Protein AF-A0A1I4VMW6-F1 (afdb_monomer_lite)

Radius of gyration: 23.46 Å; chains: 1; bounding box: 53×51×80 Å

Foldseek 3Di:
DDDDDDDPPPPDPPPDPPPPPCPPVNVCVVVVVVVVVVVPDDPDQAFDDDDDDDDSPDFFDDVVQLPDPVNVVVVVVVVVVVVVLVVVCPDPNVVVVVVVVCVVCVVVVVCVLVVLLVVLLVQLLVCLVVPQDQSDPRLGHPPRCRSVLSNVLSVLSVDLLSLLVVLVSLVVSLVVSCVVRNPNVSQLPLLSNLSSQLSNCRSVVPDPVPDHSVVSSVVSVVSNVVSVVVVCSRCVVSCVVVCVVPVVVCVPDDD

Sequence (255 aa):
MPATSFEVIMVRVSALRYTGRLGTRALARLAAAPLALLAATGTASAHVKWFCAYDVAGQPRGLEQVLCPDFEWVTALAIVCLMAGCLAEGTPLGGALMNALDRVTTRIRTDTELLVRCTLGFFLVSVWGLGGIILTPELKTDAAWIPWLQLAMAACLIWRRTMPLTGLGIVFLFSFATAQYGLFHLADYPVFLGVAVYLICQGINLKPSGLRPLDIVRWSAAITLMWASVEKWAYPQWTDPLLAAKPQMTMGAPP

Structure (mmCIF, N/CA/C/O backbone):
data_AF-A0A1I4VMW6-F1
#
_entry.id   AF-A0A1I4VMW6-F1
#
loop_
_atom_site.group_PDB
_atom_site.id
_atom_site.type_symbol
_atom_site.label_atom_id
_atom_site.label_alt_id
_atom_site.label_comp_id
_atom_site.label_asym_id
_atom_site.label_entity_id
_atom_site.label_seq_id
_atom_site.pdbx_PDB_ins_code
_atom_site.Cartn_x
_atom_site.Cartn_y
_atom_site.Cartn_z
_atom_site.occupancy
_atom_site.B_iso_or_equiv
_atom_site.auth_seq_id
_atom_site.auth_comp_id
_atom_site.auth_asym_id
_atom_site.auth_atom_id
_atom_site.pdbx_PDB_model_num
ATOM 1 N N . MET A 1 1 ? -19.012 -12.885 55.725 1.00 29.52 1 MET A N 1
ATOM 2 C CA . MET A 1 1 ? -18.073 -13.901 55.189 1.00 29.52 1 MET A CA 1
ATOM 3 C C . MET A 1 1 ? -18.883 -15.130 54.769 1.00 29.52 1 MET A C 1
ATOM 5 O O . MET A 1 1 ? -19.798 -15.446 55.515 1.00 29.52 1 MET A O 1
ATOM 9 N N . PRO A 1 2 ? -18.579 -15.827 53.656 1.00 41.59 2 PRO A N 1
ATOM 10 C CA . PRO A 1 2 ? -18.603 -15.314 52.279 1.00 41.59 2 PRO A CA 1
ATOM 11 C C . PRO A 1 2 ? -19.335 -16.235 51.254 1.00 41.59 2 PRO A C 1
ATOM 13 O O . PRO A 1 2 ? -19.542 -17.415 51.492 1.00 41.59 2 PRO A O 1
ATOM 16 N N . ALA A 1 3 ? -19.691 -15.620 50.116 1.00 35.78 3 ALA A N 1
ATOM 17 C CA . ALA A 1 3 ? -19.786 -16.085 48.718 1.00 35.78 3 ALA A CA 1
ATOM 18 C C . ALA A 1 3 ? -20.037 -17.565 48.334 1.00 35.78 3 ALA A C 1
ATOM 20 O O . ALA A 1 3 ? -19.213 -18.429 48.599 1.00 35.78 3 ALA A O 1
ATOM 21 N N . THR A 1 4 ? -21.033 -17.771 47.459 1.00 35.66 4 THR A N 1
ATOM 22 C CA . THR A 1 4 ? -20.936 -18.566 46.207 1.00 35.66 4 THR A CA 1
ATOM 23 C C . THR A 1 4 ? -21.881 -17.885 45.190 1.00 35.66 4 THR A C 1
ATOM 25 O O . THR A 1 4 ? -23.071 -17.785 45.442 1.00 35.66 4 THR A O 1
ATOM 28 N N . SER A 1 5 ? -21.475 -17.139 44.155 1.00 38.47 5 SER A N 1
ATOM 29 C CA . SER A 1 5 ? -20.533 -17.365 43.045 1.00 38.47 5 SER A CA 1
ATOM 30 C C . SER A 1 5 ? -20.919 -18.513 42.109 1.00 38.47 5 SER A C 1
ATOM 32 O O . SER A 1 5 ? -20.089 -19.375 41.867 1.00 38.47 5 SER A O 1
ATOM 34 N N . PHE A 1 6 ? -22.145 -18.523 41.563 1.00 33.12 6 PHE A N 1
ATOM 35 C CA . PHE A 1 6 ? -22.481 -19.381 40.407 1.00 33.12 6 PHE A CA 1
ATOM 36 C C . PHE A 1 6 ? -23.477 -18.798 39.379 1.00 33.12 6 PHE A C 1
ATOM 38 O O . PHE A 1 6 ? -23.807 -19.481 38.416 1.00 33.12 6 PHE A O 1
ATOM 45 N N . GLU A 1 7 ? -23.901 -17.532 39.491 1.00 31.55 7 GLU A N 1
ATOM 46 C CA . GLU A 1 7 ? -24.899 -16.941 38.567 1.00 31.55 7 GLU A CA 1
ATOM 47 C C . GLU A 1 7 ? -24.343 -16.004 37.475 1.00 31.55 7 GLU A C 1
ATOM 49 O O . GLU A 1 7 ? -25.101 -15.476 36.667 1.00 31.55 7 GLU A O 1
ATOM 54 N N . VAL A 1 8 ? -23.022 -15.814 37.373 1.00 35.75 8 VAL A N 1
ATOM 55 C CA . VAL A 1 8 ? -22.437 -14.837 36.420 1.00 35.75 8 VAL A CA 1
ATOM 56 C C . VAL A 1 8 ? -21.902 -15.481 35.125 1.00 35.75 8 VAL A C 1
ATOM 58 O O . VAL A 1 8 ? -21.471 -14.784 34.210 1.00 35.75 8 VAL A O 1
ATOM 61 N N . ILE A 1 9 ? -22.017 -16.803 34.953 1.00 34.06 9 ILE A N 1
ATOM 62 C CA . ILE A 1 9 ? -21.605 -17.507 33.720 1.00 34.06 9 ILE A CA 1
ATOM 63 C C . ILE A 1 9 ? -22.840 -17.914 32.903 1.00 34.06 9 ILE A C 1
ATOM 65 O O . ILE A 1 9 ? -23.056 -19.074 32.576 1.00 34.06 9 ILE A O 1
ATOM 69 N N . MET A 1 10 ? -23.703 -16.951 32.584 1.00 29.53 10 MET A N 1
ATOM 70 C CA . MET A 1 10 ? -24.709 -17.127 31.527 1.00 29.53 10 MET A CA 1
ATOM 71 C C . MET A 1 10 ? -25.008 -15.812 30.794 1.00 29.53 10 MET A C 1
ATOM 73 O O . MET A 1 10 ? -26.124 -15.543 30.351 1.00 29.53 10 MET A O 1
ATOM 77 N N . VAL A 1 11 ? -23.981 -14.976 30.608 1.00 35.88 11 VAL A N 1
ATOM 78 C CA . VAL A 1 11 ? -24.046 -13.859 29.658 1.00 35.88 11 VAL A CA 1
ATOM 79 C C . VAL A 1 11 ? -23.958 -14.434 28.243 1.00 35.88 11 VAL A C 1
ATOM 81 O O . VAL A 1 11 ? -22.883 -14.591 27.676 1.00 35.88 11 VAL A O 1
ATOM 84 N N . ARG A 1 12 ? -25.129 -14.797 27.710 1.00 35.56 12 ARG A N 1
ATOM 85 C CA . ARG A 1 12 ? -25.480 -14.864 26.283 1.00 35.56 12 ARG A CA 1
ATOM 86 C C . ARG A 1 12 ? -24.330 -15.225 25.331 1.00 35.56 12 ARG A C 1
ATOM 88 O O . ARG A 1 12 ? -23.819 -14.384 24.591 1.00 35.56 12 ARG A O 1
ATOM 95 N N . VAL A 1 13 ? -24.091 -16.526 25.186 1.00 36.00 13 VAL A N 1
ATOM 96 C CA . VAL A 1 13 ? -23.718 -17.102 23.885 1.00 36.00 13 VAL A CA 1
ATOM 97 C C . VAL A 1 13 ? -24.941 -16.962 22.967 1.00 36.00 13 VAL A C 1
ATOM 99 O O . VAL A 1 13 ? -25.753 -17.867 22.813 1.00 36.00 13 VAL A O 1
ATOM 102 N N . SER A 1 14 ? -25.159 -15.760 22.439 1.00 35.84 14 SER A N 1
ATOM 103 C CA . SER A 1 14 ? -26.186 -15.475 21.422 1.00 35.84 14 SER A CA 1
ATOM 104 C C . SER A 1 14 ? -25.592 -14.811 20.179 1.00 35.84 14 SER A C 1
ATOM 106 O O . SER A 1 14 ? -26.322 -14.446 19.262 1.00 35.84 14 SER A O 1
ATOM 108 N N . ALA A 1 15 ? -24.268 -14.682 20.115 1.00 37.34 15 ALA A N 1
ATOM 109 C CA . ALA A 1 15 ? -23.571 -14.286 18.906 1.00 37.34 15 ALA A CA 1
ATOM 110 C C . ALA A 1 15 ? -23.229 -15.542 18.092 1.00 37.34 15 ALA A C 1
ATOM 112 O O . ALA A 1 15 ? -22.610 -16.462 18.614 1.00 37.34 15 ALA A O 1
ATOM 113 N N . LEU A 1 16 ? -23.628 -15.535 16.816 1.00 37.56 16 LEU A N 1
ATOM 114 C CA . LEU A 1 16 ? -23.286 -16.505 15.763 1.00 37.56 16 LEU A CA 1
ATOM 115 C C . LEU A 1 16 ? -24.125 -17.795 15.694 1.00 37.56 16 LEU A C 1
ATOM 117 O O . LEU A 1 16 ? -23.615 -18.894 15.511 1.00 37.56 16 LEU A O 1
ATOM 121 N N . ARG A 1 17 ? -25.452 -17.644 15.630 1.00 36.19 17 ARG A N 1
ATOM 122 C CA . ARG A 1 17 ? -26.229 -18.399 14.629 1.00 36.19 17 ARG A CA 1
ATOM 123 C C . ARG A 1 17 ? -26.526 -17.483 13.446 1.00 36.19 17 ARG A C 1
ATOM 125 O O . ARG A 1 17 ? -27.625 -16.963 13.313 1.00 36.19 17 ARG A O 1
ATOM 132 N N . TYR A 1 18 ? -25.521 -17.271 12.601 1.00 40.69 18 TYR A N 1
ATOM 133 C CA . TYR A 1 18 ? -25.714 -16.748 11.247 1.00 40.69 18 TYR A CA 1
ATOM 134 C C . TYR A 1 18 ? -25.300 -17.824 10.239 1.00 40.69 18 TYR A C 1
ATOM 136 O O . TYR A 1 18 ? -24.483 -17.608 9.355 1.00 40.69 18 TYR A O 1
ATOM 144 N N . THR A 1 19 ? -25.872 -19.023 10.367 1.00 41.28 19 THR A N 1
ATOM 145 C CA . THR A 1 19 ? -25.936 -19.980 9.257 1.00 41.28 19 THR A CA 1
ATOM 146 C C . THR A 1 19 ? -27.064 -19.554 8.322 1.00 41.28 19 THR A C 1
ATOM 148 O O . THR A 1 19 ? -28.088 -20.218 8.173 1.00 41.28 19 THR A O 1
ATOM 151 N N . GLY A 1 20 ? -26.885 -18.398 7.682 1.00 42.78 20 GLY A N 1
ATOM 152 C CA . GLY A 1 20 ? -27.629 -18.096 6.472 1.00 42.78 20 GLY A CA 1
ATOM 153 C C . GLY A 1 20 ? -27.141 -19.063 5.403 1.00 42.78 20 GLY A C 1
ATOM 154 O O . GLY A 1 20 ? -25.997 -18.958 4.968 1.00 42.78 20 GLY A O 1
ATOM 155 N N . ARG A 1 21 ? -27.979 -20.023 4.993 1.00 48.00 21 ARG A N 1
ATOM 156 C CA . ARG A 1 21 ? -27.767 -20.759 3.740 1.00 48.00 21 ARG A CA 1
ATOM 157 C C . ARG A 1 21 ? -27.603 -19.705 2.646 1.00 48.00 21 ARG A C 1
ATOM 159 O O . ARG A 1 21 ? -28.596 -19.098 2.246 1.00 48.00 21 ARG A O 1
ATOM 166 N N . LEU A 1 22 ? -26.374 -19.449 2.190 1.00 48.62 22 LEU A N 1
ATOM 167 C CA . LEU A 1 22 ? -26.167 -18.667 0.977 1.00 48.62 22 LEU A CA 1
ATOM 168 C C . LEU A 1 22 ? -26.905 -19.416 -0.131 1.00 48.62 22 LEU A C 1
ATOM 170 O O . LEU A 1 22 ? -26.511 -20.511 -0.525 1.00 48.62 22 LEU A O 1
ATOM 174 N N . GLY A 1 23 ? -28.028 -18.860 -0.583 1.00 46.94 23 GLY A N 1
ATOM 175 C CA . GLY A 1 23 ? -28.775 -19.442 -1.686 1.00 46.94 23 GLY A CA 1
ATOM 176 C C . GLY A 1 23 ? -27.870 -19.537 -2.912 1.00 46.94 23 GLY A C 1
ATOM 177 O O . GLY A 1 23 ? -27.040 -18.658 -3.145 1.00 46.94 23 GLY A O 1
ATOM 178 N N . THR A 1 24 ? -28.061 -20.562 -3.735 1.00 55.03 24 THR A N 1
ATOM 179 C CA . THR A 1 24 ? -27.357 -20.749 -5.017 1.00 55.03 24 THR A CA 1
ATOM 180 C C . THR A 1 24 ? -27.357 -19.488 -5.890 1.00 55.03 24 THR A C 1
ATOM 182 O O . THR A 1 24 ? -26.389 -19.221 -6.590 1.00 55.03 24 THR A O 1
ATOM 185 N N . ARG A 1 25 ? -28.389 -18.640 -5.780 1.00 48.09 25 ARG A N 1
ATOM 186 C CA . ARG A 1 25 ? -28.473 -17.325 -6.442 1.00 48.09 25 ARG A CA 1
ATOM 187 C C . ARG A 1 25 ? -27.508 -16.268 -5.881 1.00 48.09 25 ARG A C 1
ATOM 189 O O . ARG A 1 25 ? -27.053 -15.419 -6.637 1.00 48.09 25 ARG A O 1
ATOM 196 N N . ALA A 1 26 ? -27.204 -16.293 -4.583 1.00 53.41 26 ALA A N 1
ATOM 197 C CA . ALA A 1 26 ? -26.230 -15.396 -3.954 1.00 53.41 26 ALA A CA 1
ATOM 198 C C . ALA A 1 26 ? -24.792 -15.810 -4.301 1.00 53.41 26 ALA A C 1
ATOM 200 O O . ALA A 1 26 ? -23.986 -14.956 -4.655 1.00 53.41 26 ALA A O 1
ATOM 201 N N . LEU A 1 27 ? -24.514 -17.118 -4.301 1.00 52.19 27 LEU A N 1
ATOM 202 C CA . LEU A 1 27 ? -23.258 -17.686 -4.806 1.00 52.19 27 LEU A CA 1
ATOM 203 C C . LEU A 1 27 ? -23.056 -17.378 -6.296 1.00 52.19 27 LEU A C 1
ATOM 205 O O . LEU A 1 27 ? -21.990 -16.910 -6.676 1.00 52.19 27 LEU A O 1
ATOM 209 N N . ALA A 1 28 ? -24.093 -17.535 -7.124 1.00 53.59 28 ALA A N 1
ATOM 210 C CA . ALA A 1 28 ? -24.029 -17.191 -8.544 1.00 53.59 28 ALA A CA 1
ATOM 211 C C . ALA A 1 28 ? -23.780 -15.691 -8.780 1.00 53.59 28 ALA A C 1
ATOM 213 O O . ALA A 1 28 ? -23.016 -15.336 -9.668 1.00 53.59 28 ALA A O 1
ATOM 214 N N . ARG A 1 29 ? -24.368 -14.798 -7.969 1.00 55.69 29 ARG A N 1
ATOM 215 C CA . ARG A 1 29 ? -24.119 -13.346 -8.053 1.00 55.69 29 ARG A CA 1
ATOM 216 C C . ARG A 1 29 ? -22.716 -12.953 -7.585 1.00 55.69 29 ARG A C 1
ATOM 218 O O . ARG A 1 29 ? -22.110 -12.083 -8.199 1.00 55.69 29 ARG A O 1
ATOM 225 N N . LEU A 1 30 ? -22.197 -13.602 -6.541 1.00 57.41 30 LEU A N 1
ATOM 226 C CA . LEU A 1 30 ? -20.821 -13.408 -6.066 1.00 57.41 30 LEU A CA 1
ATOM 227 C C . LEU A 1 30 ? -19.786 -13.946 -7.061 1.00 57.41 30 LEU A C 1
ATOM 229 O O . LEU A 1 30 ? -18.724 -13.352 -7.192 1.00 57.41 30 LEU A O 1
ATOM 233 N N . ALA A 1 31 ? -20.104 -15.025 -7.780 1.00 56.81 31 ALA A N 1
ATOM 234 C CA . ALA A 1 31 ? -19.246 -15.605 -8.812 1.00 56.81 31 ALA A CA 1
ATOM 235 C C . ALA A 1 31 ? -19.344 -14.878 -10.167 1.00 56.81 31 ALA A C 1
ATOM 237 O O . ALA A 1 31 ? -18.388 -14.893 -10.936 1.00 56.81 31 ALA A O 1
ATOM 238 N N . ALA A 1 32 ? -20.466 -14.216 -10.463 1.00 61.31 32 ALA A N 1
ATOM 239 C CA . ALA A 1 32 ? -20.688 -13.550 -11.748 1.00 61.31 32 ALA A CA 1
ATOM 240 C C . ALA A 1 32 ? -19.734 -12.374 -11.992 1.00 61.31 32 ALA A C 1
ATOM 242 O O . ALA A 1 32 ? -19.254 -12.212 -13.108 1.00 61.31 32 ALA A O 1
ATOM 243 N N . ALA A 1 33 ? -19.434 -11.571 -10.967 1.00 62.38 33 ALA A N 1
ATOM 244 C CA . ALA A 1 33 ? -18.492 -10.458 -11.088 1.00 62.38 33 ALA A CA 1
ATOM 245 C C . ALA A 1 33 ? -17.057 -10.925 -11.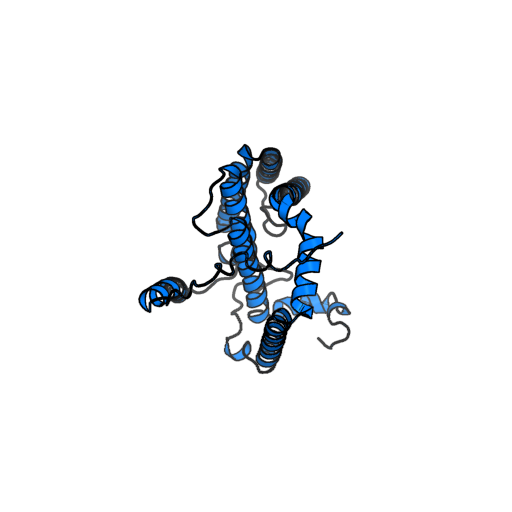420 1.00 62.38 33 ALA A C 1
ATOM 247 O O . ALA A 1 33 ? -16.514 -10.443 -12.414 1.00 62.38 33 ALA A O 1
ATOM 248 N N . PRO A 1 34 ? -16.447 -11.881 -10.686 1.00 57.28 34 PRO A N 1
ATOM 249 C CA . PRO A 1 34 ? -15.143 -12.417 -11.057 1.00 57.28 34 PRO A CA 1
ATOM 250 C C . PRO A 1 34 ? -15.169 -13.165 -12.397 1.00 57.28 34 PRO A C 1
ATOM 252 O O . PRO A 1 34 ? -14.228 -13.007 -13.162 1.00 57.28 34 PRO A O 1
ATOM 255 N N . LEU A 1 35 ? -16.240 -13.895 -12.752 1.00 65.50 35 LEU A N 1
ATOM 256 C CA . LEU A 1 35 ? -16.347 -14.513 -14.086 1.00 65.50 35 LEU A CA 1
ATOM 257 C C . LEU A 1 35 ? -16.403 -13.480 -15.218 1.00 65.50 35 LEU A C 1
ATOM 259 O O . LEU A 1 35 ? -15.780 -13.679 -16.256 1.00 65.50 35 LEU A O 1
ATOM 263 N N . ALA A 1 36 ? -17.140 -12.385 -15.033 1.00 65.94 36 ALA A N 1
ATOM 264 C CA . ALA A 1 36 ? -17.216 -11.306 -16.013 1.00 65.94 36 ALA A CA 1
ATOM 265 C C . ALA A 1 36 ? -15.877 -10.561 -16.137 1.00 65.94 36 ALA A C 1
ATOM 267 O O . ALA A 1 36 ? -15.479 -10.206 -17.242 1.00 65.94 36 ALA A O 1
ATOM 268 N N . LEU A 1 37 ? -15.160 -10.377 -15.023 1.00 60.59 37 LEU A N 1
ATOM 269 C CA . LEU A 1 37 ? -13.800 -9.832 -15.005 1.00 60.59 37 LEU A CA 1
ATOM 270 C C . LEU A 1 37 ? -12.809 -10.755 -15.726 1.00 60.59 37 LEU A C 1
ATOM 272 O O . LEU A 1 37 ? -12.003 -10.267 -16.507 1.00 60.59 37 LEU A O 1
ATOM 276 N N . LEU A 1 38 ? -12.910 -12.074 -15.525 1.00 64.12 38 LEU A N 1
ATOM 277 C CA . LEU A 1 38 ? -12.104 -13.076 -16.231 1.00 64.12 38 LEU A CA 1
ATOM 278 C C . LEU A 1 38 ? -12.398 -13.079 -17.737 1.00 64.12 38 LEU A C 1
ATOM 280 O O . LEU A 1 38 ? -11.470 -13.101 -18.540 1.00 64.12 38 LEU A O 1
ATOM 284 N N . ALA A 1 39 ? -13.670 -12.992 -18.130 1.00 65.19 39 ALA A N 1
ATOM 285 C CA . ALA A 1 39 ? -14.074 -12.919 -19.535 1.00 65.19 39 ALA A CA 1
ATOM 286 C C . ALA A 1 39 ? -13.666 -11.603 -20.226 1.00 65.19 39 ALA A C 1
ATOM 288 O O . ALA A 1 39 ? -13.609 -11.552 -21.451 1.00 65.19 39 ALA A O 1
ATOM 289 N N . ALA A 1 40 ? -13.381 -10.551 -19.453 1.00 59.53 40 ALA A N 1
ATOM 290 C CA . ALA A 1 40 ? -12.902 -9.261 -19.944 1.00 59.53 40 ALA A CA 1
ATOM 291 C C . ALA A 1 40 ? -11.367 -9.132 -19.938 1.00 59.53 40 ALA A C 1
ATOM 293 O O . ALA A 1 40 ? -10.843 -8.045 -20.193 1.00 59.53 40 ALA A O 1
ATOM 294 N N . THR A 1 41 ? -10.631 -10.208 -19.639 1.00 53.94 41 THR A N 1
ATOM 295 C CA . THR A 1 41 ? -9.165 -10.176 -19.682 1.00 53.94 41 THR A CA 1
ATOM 296 C C . THR A 1 41 ? -8.672 -10.096 -21.130 1.00 53.94 41 THR A C 1
ATOM 298 O O . THR A 1 41 ? -9.014 -10.918 -21.975 1.00 53.94 41 THR A O 1
ATOM 301 N N . GLY A 1 42 ? -7.891 -9.059 -21.431 1.00 62.53 42 GLY A N 1
ATOM 302 C CA . GLY A 1 42 ? -7.160 -8.907 -22.690 1.00 62.53 42 GLY A CA 1
ATOM 303 C C . GLY A 1 42 ? -5.663 -9.138 -22.490 1.00 62.53 42 GLY A C 1
ATOM 304 O O . GLY A 1 42 ? -5.210 -9.418 -21.380 1.00 62.53 42 GLY A O 1
ATOM 305 N N . THR A 1 43 ? -4.874 -8.971 -23.552 1.00 50.41 43 THR A N 1
ATOM 306 C CA . THR A 1 43 ? -3.409 -8.970 -23.453 1.00 50.41 43 THR A CA 1
ATOM 307 C C . THR A 1 43 ? -2.960 -7.826 -22.544 1.00 50.41 43 THR A C 1
ATOM 309 O O . THR A 1 43 ? -3.060 -6.654 -22.915 1.00 50.41 43 THR A O 1
ATOM 312 N N . ALA A 1 44 ? -2.482 -8.154 -21.345 1.00 45.09 44 ALA A N 1
ATOM 313 C CA . ALA A 1 44 ? -1.878 -7.182 -20.449 1.00 45.09 44 ALA A CA 1
ATOM 314 C C . ALA A 1 44 ? -0.475 -6.838 -20.971 1.00 45.09 44 ALA A C 1
ATOM 316 O O . ALA A 1 44 ? 0.457 -7.624 -20.833 1.00 45.09 44 ALA A O 1
ATOM 317 N N . SER A 1 45 ? -0.332 -5.672 -21.603 1.00 46.16 45 SER A N 1
ATOM 318 C CA . SER A 1 45 ? 0.984 -5.098 -21.889 1.00 46.16 45 SER A CA 1
ATOM 319 C C . SER A 1 45 ? 1.496 -4.459 -20.602 1.00 46.16 45 SER A C 1
ATOM 321 O O . SER A 1 45 ? 0.983 -3.425 -20.170 1.00 46.16 45 SER A O 1
ATOM 323 N N . ALA A 1 46 ? 2.460 -5.101 -19.951 1.00 45.69 46 ALA A N 1
ATOM 324 C CA . ALA A 1 46 ? 3.012 -4.628 -18.690 1.00 45.69 46 ALA A CA 1
ATOM 325 C C . ALA A 1 46 ? 3.844 -3.352 -18.909 1.00 45.69 46 ALA A C 1
ATOM 327 O O . ALA A 1 46 ? 4.844 -3.369 -19.621 1.00 45.69 46 ALA A O 1
ATOM 328 N N . HIS A 1 47 ? 3.445 -2.243 -18.284 1.00 41.09 47 HIS A N 1
ATOM 329 C CA . HIS A 1 47 ? 4.175 -0.972 -18.307 1.00 41.09 47 HIS A CA 1
ATOM 330 C C . HIS A 1 47 ? 4.788 -0.684 -16.914 1.00 41.09 47 HIS A C 1
ATOM 332 O O . HIS A 1 47 ? 4.182 0.007 -16.107 1.00 41.09 47 HIS A O 1
ATOM 338 N N . VAL A 1 48 ? 6.031 -1.151 -16.692 1.00 44.47 48 VAL A N 1
ATOM 339 C CA . VAL A 1 48 ? 6.993 -0.831 -15.593 1.00 44.47 48 VAL A CA 1
ATOM 340 C C . VAL A 1 48 ? 6.710 -1.488 -14.220 1.00 44.47 48 VAL A C 1
ATOM 342 O O . VAL A 1 48 ? 5.562 -1.500 -13.816 1.00 44.47 48 VAL A O 1
ATOM 345 N N . LYS A 1 49 ? 7.661 -1.933 -13.361 1.00 54.25 49 LYS A N 1
ATOM 346 C CA . LYS A 1 49 ? 9.067 -2.466 -13.380 1.00 54.25 49 LYS A CA 1
ATOM 347 C C . LYS A 1 49 ? 9.595 -2.334 -11.950 1.00 54.25 49 LYS A C 1
ATOM 349 O O . LYS A 1 49 ? 9.687 -1.207 -11.470 1.00 54.25 49 LYS A O 1
ATOM 354 N N . TRP A 1 50 ? 10.063 -3.412 -11.323 1.00 47.62 50 TRP A N 1
ATOM 355 C CA . TRP A 1 50 ? 10.602 -3.280 -9.965 1.00 47.62 50 TRP A CA 1
ATOM 356 C C . TRP A 1 50 ? 12.119 -3.040 -9.878 1.00 47.62 50 TRP A C 1
ATOM 358 O O . TRP A 1 50 ? 12.492 -2.133 -9.150 1.00 47.62 50 TRP A O 1
ATOM 368 N N . PHE A 1 51 ? 13.019 -3.692 -10.639 1.00 50.38 51 PHE A N 1
ATOM 369 C CA . PHE A 1 51 ? 14.472 -3.487 -10.387 1.00 50.38 51 PHE A CA 1
ATOM 370 C C . PHE A 1 51 ? 15.455 -3.606 -11.565 1.00 50.38 51 PHE A C 1
ATOM 372 O O . PHE A 1 51 ? 16.640 -3.341 -11.373 1.00 50.38 51 PHE A O 1
ATOM 379 N N . CYS A 1 52 ? 15.030 -3.965 -12.780 1.00 49.09 52 CYS A N 1
ATOM 380 C CA . CYS A 1 52 ? 15.942 -4.151 -13.922 1.00 49.09 52 CYS A CA 1
ATOM 381 C C . CYS A 1 52 ? 15.253 -3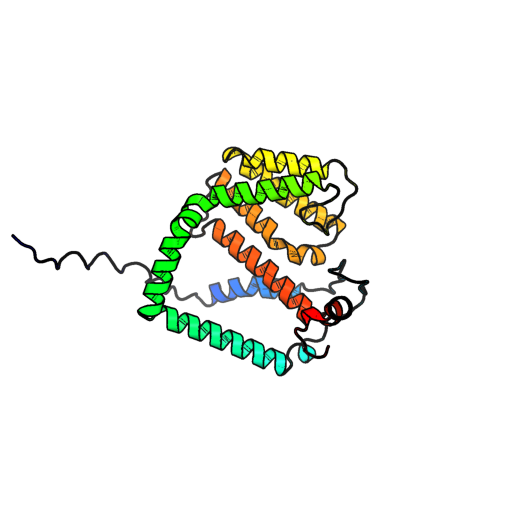.939 -15.256 1.00 49.09 52 CYS A C 1
ATOM 383 O O . CYS A 1 52 ? 14.043 -4.119 -15.304 1.00 49.09 52 CYS A O 1
ATOM 385 N N . ALA A 1 53 ? 16.007 -3.565 -16.307 1.00 50.75 53 ALA A N 1
ATOM 386 C CA . ALA A 1 53 ? 15.545 -3.449 -17.698 1.00 50.75 53 ALA A CA 1
ATOM 387 C C . ALA A 1 53 ? 14.603 -4.615 -18.063 1.00 50.75 53 ALA A C 1
ATOM 389 O O . ALA A 1 53 ? 15.065 -5.733 -18.234 1.00 50.75 53 ALA A O 1
ATOM 390 N N . TYR A 1 54 ? 13.289 -4.368 -18.093 1.00 53.97 54 TYR A N 1
ATOM 391 C CA . TYR A 1 54 ? 12.274 -5.383 -18.375 1.00 53.97 54 TYR A CA 1
ATOM 392 C C . TYR A 1 54 ? 11.876 -5.284 -19.839 1.00 53.97 54 TYR A C 1
ATOM 394 O O . TYR A 1 54 ? 11.881 -4.193 -20.418 1.00 53.97 54 TYR A O 1
ATOM 402 N N . ASP A 1 55 ? 11.527 -6.433 -20.399 1.00 56.16 55 ASP A N 1
ATOM 403 C CA . ASP A 1 55 ? 10.935 -6.547 -21.717 1.00 56.16 55 ASP A CA 1
ATOM 404 C C . ASP A 1 55 ? 9.417 -6.355 -21.609 1.00 56.16 55 ASP A C 1
ATOM 406 O O . ASP A 1 55 ? 8.724 -7.139 -20.959 1.00 56.16 55 ASP A O 1
ATOM 410 N N . VAL A 1 56 ? 8.913 -5.298 -22.245 1.00 53.47 56 VAL A N 1
ATOM 411 C CA . VAL A 1 56 ? 7.484 -4.944 -22.318 1.00 53.47 56 VAL A CA 1
ATOM 412 C C . VAL A 1 56 ? 6.684 -6.025 -23.065 1.00 53.47 56 VAL A C 1
ATOM 414 O O . VAL A 1 56 ? 5.482 -6.165 -22.850 1.00 53.47 56 VAL A O 1
ATOM 417 N N . ALA A 1 57 ? 7.348 -6.813 -23.919 1.00 56.47 57 ALA A N 1
ATOM 418 C CA . ALA A 1 57 ? 6.759 -7.915 -24.675 1.00 56.47 57 ALA A CA 1
ATOM 419 C C . ALA A 1 57 ? 6.895 -9.281 -23.977 1.00 56.47 57 ALA A C 1
ATOM 421 O O . ALA A 1 57 ? 6.388 -10.282 -24.495 1.00 56.47 57 ALA A O 1
ATOM 422 N N . GLY A 1 58 ? 7.557 -9.334 -22.814 1.00 63.47 58 GLY A N 1
ATOM 423 C CA . GLY A 1 58 ? 7.761 -10.561 -22.055 1.00 63.47 58 GLY A CA 1
ATOM 424 C C . GLY A 1 58 ? 6.427 -11.181 -21.649 1.00 63.47 58 GLY A C 1
ATOM 425 O O . GLY A 1 58 ? 5.697 -10.633 -20.821 1.00 63.47 58 GLY A O 1
ATOM 426 N N . GLN A 1 59 ? 6.103 -12.333 -22.230 1.00 71.19 59 GLN A N 1
ATOM 427 C CA . GLN A 1 59 ? 4.908 -13.076 -21.850 1.00 71.19 59 GLN A CA 1
ATOM 428 C C . GLN A 1 59 ? 5.096 -13.664 -20.444 1.00 71.19 59 GLN A C 1
ATOM 430 O O . GLN A 1 59 ? 6.196 -14.136 -20.130 1.00 71.19 59 GLN A O 1
ATOM 435 N N . PRO A 1 60 ? 4.058 -13.635 -19.589 1.00 76.62 60 PRO A N 1
ATOM 436 C CA . PRO A 1 60 ? 4.111 -14.349 -18.323 1.00 76.62 60 PRO A CA 1
ATOM 437 C C . PRO A 1 60 ? 4.328 -15.839 -18.597 1.00 76.62 60 PRO A C 1
ATOM 439 O O . PRO A 1 60 ? 3.897 -16.361 -19.631 1.00 76.62 60 PRO A O 1
ATOM 442 N N . ARG A 1 61 ? 4.985 -16.538 -17.668 1.00 81.50 61 ARG A N 1
ATOM 443 C CA . ARG A 1 61 ? 5.060 -18.001 -17.746 1.00 81.50 61 ARG A CA 1
ATOM 444 C C . ARG A 1 61 ? 3.653 -18.595 -17.809 1.00 81.50 61 ARG A C 1
ATOM 446 O O . ARG A 1 61 ? 2.735 -18.114 -17.142 1.00 81.50 61 ARG A O 1
ATOM 453 N N . GLY A 1 62 ? 3.506 -19.652 -18.605 1.00 83.81 62 GLY A N 1
ATOM 454 C CA . GLY A 1 62 ? 2.269 -20.423 -18.653 1.00 83.81 62 GLY A CA 1
ATOM 455 C C . GLY A 1 62 ? 1.943 -21.013 -17.281 1.00 83.81 62 GLY A C 1
ATOM 456 O O . GLY A 1 62 ? 2.839 -21.300 -16.480 1.00 83.81 62 GLY A O 1
ATOM 457 N N . LEU A 1 63 ? 0.653 -21.182 -16.991 1.00 82.88 63 LEU A N 1
ATOM 458 C CA . LEU A 1 63 ? 0.195 -21.670 -15.689 1.00 82.88 63 LEU A CA 1
ATOM 459 C C . LEU A 1 63 ? 0.757 -23.067 -15.382 1.00 82.88 63 LEU A C 1
ATOM 461 O O . LEU A 1 63 ? 1.056 -23.368 -14.235 1.00 82.88 63 LEU A O 1
ATOM 465 N N . GLU A 1 64 ? 0.975 -23.888 -16.407 1.00 83.94 64 GLU A N 1
ATOM 466 C CA . GLU A 1 64 ? 1.599 -25.209 -16.322 1.00 83.94 64 GLU A CA 1
ATOM 467 C C . GLU A 1 64 ? 3.059 -25.175 -15.852 1.00 83.94 64 GLU A C 1
ATOM 469 O O . GLU A 1 64 ? 3.539 -26.140 -15.267 1.00 83.94 64 GLU A O 1
ATOM 474 N N . GLN A 1 65 ? 3.766 -24.067 -16.085 1.00 84.12 65 GLN A N 1
ATOM 475 C CA . GLN A 1 65 ? 5.139 -23.878 -15.611 1.00 84.12 65 GLN A CA 1
ATOM 476 C C . GLN A 1 65 ? 5.177 -23.307 -14.192 1.00 84.12 65 GLN A C 1
ATOM 478 O O . GLN A 1 65 ? 6.151 -23.517 -13.471 1.00 84.12 65 GLN A O 1
ATOM 483 N N . VAL A 1 66 ? 4.134 -22.567 -13.804 1.00 84.50 66 VAL A N 1
ATOM 484 C CA . VAL A 1 66 ? 3.981 -22.002 -12.458 1.00 84.50 66 VAL A CA 1
ATOM 485 C C . VAL A 1 66 ? 3.489 -23.059 -11.469 1.00 84.50 66 VAL A C 1
ATOM 487 O O . VAL A 1 66 ? 4.020 -23.156 -10.366 1.00 84.50 66 VAL A O 1
ATOM 490 N N . LEU A 1 67 ? 2.507 -23.874 -11.862 1.00 85.62 67 LEU A N 1
ATOM 491 C CA . LEU A 1 67 ? 1.967 -24.992 -11.082 1.00 85.62 67 LEU A CA 1
ATOM 492 C C . LEU A 1 67 ? 2.882 -26.220 -11.188 1.00 85.62 67 LEU A C 1
ATOM 494 O O . LEU A 1 67 ? 2.485 -27.285 -11.652 1.00 85.62 67 LEU A O 1
ATOM 498 N N . CYS A 1 68 ? 4.143 -26.044 -10.804 1.00 86.94 68 CYS A N 1
ATOM 499 C CA . CYS A 1 68 ? 5.117 -27.122 -10.731 1.00 86.94 68 CYS A CA 1
ATOM 500 C C . CYS A 1 68 ? 5.055 -27.833 -9.363 1.00 86.94 68 CYS A C 1
ATOM 502 O O . CYS A 1 68 ? 4.512 -27.278 -8.401 1.00 86.94 68 CYS A O 1
ATOM 504 N N . PRO A 1 69 ? 5.660 -29.030 -9.228 1.00 90.06 69 PRO A N 1
ATOM 505 C CA . PRO A 1 69 ? 5.651 -29.776 -7.968 1.00 90.06 69 PRO A CA 1
ATOM 506 C C . PRO A 1 69 ? 6.166 -28.974 -6.764 1.00 90.06 69 PRO A C 1
ATOM 508 O O . PRO A 1 69 ? 5.620 -29.090 -5.671 1.00 90.06 69 PRO A O 1
ATOM 511 N N . ASP A 1 70 ? 7.179 -28.123 -6.954 1.00 86.38 70 ASP A N 1
ATOM 512 C CA . ASP A 1 70 ? 7.729 -27.296 -5.873 1.00 86.38 70 ASP A CA 1
ATOM 513 C C . ASP A 1 70 ? 6.708 -26.266 -5.371 1.00 86.38 70 ASP A C 1
ATOM 515 O O . ASP A 1 70 ? 6.522 -26.100 -4.162 1.00 86.38 70 ASP A O 1
ATOM 519 N N . PHE A 1 71 ? 5.995 -25.610 -6.294 1.00 85.25 71 PHE A N 1
ATOM 520 C CA . PHE A 1 71 ? 4.920 -24.680 -5.956 1.00 85.25 71 PHE A CA 1
ATOM 521 C C . PHE A 1 71 ? 3.790 -25.390 -5.205 1.00 85.25 71 PHE A C 1
ATOM 523 O O . PHE A 1 71 ? 3.302 -24.884 -4.189 1.00 85.25 71 PHE A O 1
ATOM 530 N N . GLU A 1 72 ? 3.388 -26.572 -5.675 1.00 89.44 72 GLU A N 1
ATOM 531 C CA . GLU A 1 72 ? 2.348 -27.379 -5.037 1.00 89.44 72 GLU A CA 1
ATOM 532 C C . GLU A 1 72 ? 2.745 -27.784 -3.615 1.00 89.44 72 GLU A C 1
ATOM 534 O O . GLU A 1 72 ? 1.938 -27.638 -2.696 1.00 89.44 72 GLU A O 1
ATOM 539 N N . TRP A 1 73 ? 3.995 -28.207 -3.398 1.00 92.25 73 TRP A N 1
ATOM 540 C CA . TRP A 1 73 ? 4.506 -28.563 -2.072 1.00 92.25 73 TRP A CA 1
ATOM 541 C C . TRP A 1 73 ? 4.534 -27.381 -1.108 1.00 92.25 73 TRP A C 1
ATOM 543 O O . TRP A 1 73 ? 4.064 -27.509 0.025 1.00 92.25 73 TRP A O 1
ATOM 553 N N . VAL A 1 74 ? 5.046 -26.224 -1.537 1.00 89.00 74 VAL A N 1
ATOM 554 C CA . VAL A 1 74 ? 5.086 -25.017 -0.694 1.00 89.00 74 VAL A CA 1
ATOM 555 C C . VAL A 1 74 ? 3.672 -24.529 -0.386 1.00 89.00 74 VAL A C 1
ATOM 557 O O . VAL A 1 74 ? 3.379 -24.162 0.753 1.00 89.00 74 VAL A O 1
ATOM 560 N N . THR A 1 75 ? 2.767 -24.584 -1.364 1.00 89.50 75 THR A N 1
ATOM 561 C CA . THR A 1 75 ? 1.356 -24.224 -1.174 1.00 89.50 75 THR A CA 1
ATOM 562 C C . THR A 1 75 ? 0.660 -25.187 -0.214 1.00 89.50 75 THR A C 1
ATOM 564 O O . THR A 1 75 ? -0.024 -24.745 0.710 1.00 89.50 75 THR A O 1
ATOM 567 N N . ALA A 1 76 ? 0.863 -26.497 -0.372 1.00 93.44 76 ALA A N 1
ATOM 568 C CA . ALA A 1 76 ? 0.322 -27.510 0.528 1.00 93.44 76 ALA A CA 1
ATOM 569 C C . ALA A 1 76 ? 0.848 -27.322 1.956 1.00 93.44 76 ALA A C 1
ATOM 571 O O . ALA A 1 76 ? 0.062 -27.326 2.903 1.00 93.44 76 ALA A O 1
ATOM 572 N N . LEU A 1 77 ? 2.152 -27.077 2.117 1.00 95.00 77 LEU A N 1
ATOM 573 C CA . LEU A 1 77 ? 2.757 -26.770 3.410 1.00 95.00 77 LEU A CA 1
ATOM 574 C C . LEU A 1 77 ? 2.145 -25.506 4.026 1.00 95.00 77 LEU A C 1
ATOM 576 O O . LEU A 1 77 ? 1.779 -25.521 5.199 1.00 95.00 77 LEU A O 1
ATOM 580 N N . ALA A 1 78 ? 1.976 -24.435 3.248 1.00 92.62 78 ALA A N 1
ATOM 581 C CA . ALA A 1 78 ? 1.345 -23.205 3.717 1.00 92.62 78 ALA A CA 1
ATOM 582 C C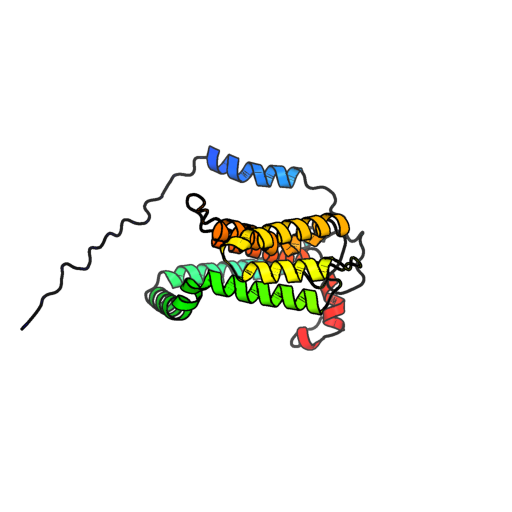 . ALA A 1 78 ? -0.099 -23.449 4.186 1.00 92.62 78 ALA A C 1
ATOM 584 O O . ALA A 1 78 ? -0.469 -23.006 5.273 1.00 92.62 78 ALA A O 1
ATOM 585 N N . ILE A 1 79 ? -0.896 -24.205 3.423 1.00 94.69 79 ILE A N 1
ATOM 586 C CA . ILE A 1 79 ? -2.268 -24.582 3.800 1.00 94.69 79 ILE A CA 1
ATOM 587 C C . ILE A 1 79 ? -2.272 -25.410 5.086 1.00 94.69 79 ILE A C 1
ATOM 589 O O . ILE A 1 79 ? -3.065 -25.130 5.984 1.00 94.69 79 ILE A O 1
ATOM 593 N N . VAL A 1 80 ? -1.384 -26.401 5.210 1.00 96.31 80 VAL A N 1
ATOM 594 C CA . VAL A 1 80 ? -1.260 -27.227 6.420 1.00 96.31 80 VAL A CA 1
ATOM 595 C C . VAL A 1 80 ? -0.891 -26.368 7.626 1.00 96.31 80 VAL A C 1
ATOM 597 O O . VAL A 1 80 ? -1.534 -26.491 8.666 1.00 96.31 80 VAL A O 1
ATOM 600 N N . CYS A 1 81 ? 0.077 -25.461 7.494 1.00 94.44 81 CYS A N 1
ATOM 601 C CA . CYS A 1 81 ? 0.466 -24.531 8.555 1.00 94.44 81 CYS A CA 1
ATOM 602 C C . CYS A 1 81 ? -0.691 -23.609 8.966 1.00 94.44 81 CYS A C 1
ATOM 604 O O . CYS A 1 81 ? -0.945 -23.441 10.160 1.00 94.44 81 CYS A O 1
ATOM 606 N N . LEU A 1 82 ? -1.425 -23.045 8.001 1.00 92.19 82 LEU A N 1
ATOM 607 C CA . LEU A 1 82 ? -2.597 -22.206 8.271 1.00 92.19 82 LEU A CA 1
ATOM 608 C C . LEU A 1 82 ? -3.703 -23.001 8.973 1.00 92.19 82 LEU A C 1
ATOM 610 O O . LEU A 1 82 ? -4.246 -22.546 9.977 1.00 92.19 82 LEU A O 1
ATOM 614 N N . MET A 1 83 ? -3.997 -24.211 8.496 1.00 92.88 83 MET A N 1
ATOM 615 C CA . MET A 1 83 ? -5.010 -25.084 9.086 1.00 92.88 83 MET A CA 1
ATOM 616 C C . MET A 1 83 ? -4.617 -25.534 10.496 1.00 92.88 83 MET A C 1
ATOM 618 O O . MET A 1 83 ? -5.454 -25.514 11.396 1.00 92.88 83 MET A O 1
ATOM 622 N N . ALA A 1 84 ? -3.345 -25.869 10.720 1.00 92.06 84 ALA A N 1
ATOM 623 C CA . ALA A 1 84 ? -2.812 -26.162 12.046 1.00 92.06 84 ALA A CA 1
ATOM 624 C C . ALA A 1 84 ? -2.960 -24.958 12.988 1.00 92.06 84 ALA A C 1
ATOM 626 O O . ALA A 1 84 ? -3.375 -25.132 14.132 1.00 92.06 84 ALA A O 1
ATOM 627 N N . GLY A 1 85 ? -2.705 -23.740 12.499 1.00 88.56 85 GLY A N 1
ATOM 628 C CA . GLY A 1 85 ? -2.960 -22.499 13.233 1.00 88.56 85 GLY A CA 1
ATOM 629 C C . GLY A 1 85 ? -4.431 -22.335 13.628 1.00 88.56 85 GLY A C 1
ATOM 630 O O . GLY A 1 85 ? -4.723 -22.089 14.796 1.00 88.56 85 GLY A O 1
ATOM 631 N N . CYS A 1 86 ? -5.364 -22.554 12.696 1.00 89.31 86 CYS A N 1
ATOM 632 C CA . CYS A 1 86 ? -6.804 -22.499 12.977 1.00 89.31 86 CYS A CA 1
ATOM 633 C C . CYS A 1 86 ? -7.247 -23.551 14.005 1.00 89.31 86 CYS A C 1
ATOM 635 O O . CYS A 1 86 ? -8.068 -23.266 14.875 1.00 89.31 86 CYS A O 1
ATOM 637 N N . LEU A 1 87 ? -6.704 -24.769 13.931 1.00 90.50 87 LEU A N 1
ATOM 638 C CA . LEU A 1 87 ? -6.983 -25.815 14.917 1.00 90.50 87 LEU A CA 1
ATOM 639 C C . LEU A 1 87 ? -6.408 -25.452 16.292 1.00 90.50 87 LEU A C 1
ATOM 641 O O . LEU A 1 87 ? -7.074 -25.649 17.308 1.00 90.50 87 LEU A O 1
ATOM 645 N N . ALA A 1 88 ? -5.200 -24.883 16.328 1.00 90.44 88 ALA A N 1
ATOM 646 C CA . ALA A 1 88 ? -4.561 -24.423 17.555 1.00 90.44 88 ALA A CA 1
ATOM 647 C C . ALA A 1 88 ? -5.335 -23.271 18.216 1.00 90.44 88 ALA A C 1
ATOM 649 O O . ALA A 1 88 ? -5.422 -23.234 19.444 1.00 90.44 88 ALA A O 1
ATOM 650 N N . GLU A 1 89 ? -5.945 -22.374 17.435 1.00 90.81 89 GLU A N 1
ATOM 651 C CA . GLU A 1 89 ? -6.773 -21.267 17.937 1.00 90.81 89 GLU A CA 1
ATOM 652 C C . GLU A 1 89 ? -7.947 -21.762 18.799 1.00 90.81 89 GLU A C 1
ATOM 654 O O . GLU A 1 89 ? -8.256 -21.159 19.826 1.00 90.81 89 GLU A O 1
ATOM 659 N N . GLY A 1 90 ? -8.541 -22.908 18.445 1.00 88.94 90 GLY A N 1
ATOM 660 C CA . GLY A 1 90 ? -9.630 -23.536 19.203 1.00 88.94 90 GLY A CA 1
ATOM 661 C C . GLY A 1 90 ? -9.212 -24.193 20.526 1.00 88.94 90 GLY A C 1
ATOM 662 O O . GLY A 1 90 ? -10.070 -24.666 21.271 1.00 88.94 90 GLY A O 1
ATOM 663 N N . THR A 1 91 ? -7.914 -24.249 20.837 1.00 94.19 91 THR A N 1
ATOM 664 C CA . THR A 1 91 ? -7.397 -24.847 22.079 1.00 94.19 91 THR A CA 1
ATOM 665 C C . THR A 1 91 ? -7.330 -23.825 23.226 1.00 94.19 91 THR A C 1
ATOM 667 O O . THR A 1 91 ? -7.294 -22.617 22.981 1.00 94.19 91 THR A O 1
ATOM 670 N N . PRO A 1 92 ? -7.227 -24.261 24.500 1.00 93.69 92 PRO A N 1
ATOM 671 C CA . PRO A 1 92 ? -7.009 -23.345 25.625 1.00 93.69 92 PRO A CA 1
ATOM 672 C C . PRO A 1 92 ? -5.741 -22.491 25.477 1.00 93.69 92 PRO A C 1
ATOM 674 O O . PRO A 1 92 ? -5.732 -21.327 25.876 1.00 93.69 92 PRO A O 1
ATOM 677 N N . LEU A 1 93 ? -4.686 -23.054 24.873 1.00 92.38 93 LEU A N 1
ATOM 678 C CA . LEU A 1 93 ? -3.452 -22.333 24.565 1.00 92.38 93 LEU A CA 1
ATOM 679 C C . LEU A 1 93 ? -3.699 -21.237 23.520 1.00 92.38 93 LEU A C 1
ATOM 681 O O . LEU A 1 93 ? -3.261 -20.106 23.718 1.00 92.38 93 LEU A O 1
ATOM 685 N N . GLY A 1 94 ? -4.434 -21.553 22.451 1.00 91.00 94 GLY A N 1
ATOM 686 C CA . GLY A 1 94 ? -4.836 -20.588 21.426 1.00 91.00 94 GLY A CA 1
ATOM 687 C C . GLY A 1 94 ? -5.652 -19.437 22.007 1.00 91.00 94 GLY A C 1
ATOM 688 O O . GLY A 1 94 ? -5.315 -18.273 21.798 1.00 91.00 94 GLY A O 1
ATOM 689 N N . GLY A 1 95 ? -6.651 -19.746 22.838 1.00 91.88 95 GLY A N 1
ATOM 690 C CA . GLY A 1 95 ? -7.434 -18.734 23.551 1.00 91.88 95 GLY A CA 1
ATOM 691 C C . GLY A 1 95 ? -6.582 -17.853 24.472 1.00 91.88 95 GLY A C 1
ATOM 692 O O . GLY A 1 95 ? -6.729 -16.630 24.473 1.00 91.88 95 GLY A O 1
ATOM 693 N N . ALA A 1 96 ? -5.652 -18.441 25.232 1.00 92.88 96 ALA A N 1
ATOM 694 C CA . ALA A 1 96 ? -4.727 -17.684 26.079 1.00 92.88 96 ALA A CA 1
ATOM 695 C C . ALA A 1 96 ? -3.812 -16.761 25.255 1.00 92.88 96 ALA A C 1
ATOM 697 O O . ALA A 1 96 ? -3.639 -15.594 25.617 1.00 92.88 96 ALA A O 1
ATOM 698 N N . LEU A 1 97 ? -3.280 -17.252 24.131 1.00 91.94 97 LEU A N 1
ATOM 699 C CA . LEU A 1 97 ? -2.441 -16.477 23.219 1.00 91.94 97 LEU A CA 1
ATOM 700 C C . LEU A 1 97 ? -3.216 -15.312 22.593 1.00 91.94 97 LEU A C 1
ATOM 702 O O . LEU A 1 97 ? -2.743 -14.178 22.633 1.00 91.94 97 LEU A O 1
ATOM 706 N N . MET A 1 98 ? -4.425 -15.554 22.084 1.00 90.44 98 MET A N 1
ATOM 707 C CA . MET A 1 98 ? -5.268 -14.508 21.496 1.00 90.44 98 MET A CA 1
ATOM 708 C C . MET A 1 98 ? -5.667 -13.447 22.522 1.00 90.44 98 MET A C 1
ATOM 710 O O . MET A 1 98 ? -5.628 -12.258 22.217 1.00 90.44 98 MET A O 1
ATOM 714 N N . ASN A 1 99 ? -5.961 -13.840 23.763 1.00 91.56 99 ASN A N 1
ATOM 715 C CA . ASN A 1 99 ? -6.229 -12.892 24.847 1.00 91.56 99 ASN A CA 1
ATOM 716 C C . ASN A 1 99 ? -4.991 -12.063 25.218 1.00 91.56 99 ASN A C 1
ATOM 718 O O . ASN A 1 99 ? -5.110 -10.873 25.521 1.00 91.56 99 ASN A O 1
ATOM 722 N N . ALA A 1 100 ? -3.801 -12.670 25.201 1.00 92.31 100 ALA A N 1
ATOM 723 C CA . ALA A 1 100 ? -2.549 -11.952 25.416 1.00 92.31 100 ALA A CA 1
ATOM 724 C C . ALA A 1 100 ? -2.292 -10.943 24.285 1.00 92.31 100 ALA A C 1
ATOM 726 O O . ALA A 1 100 ? -1.995 -9.779 24.561 1.00 92.31 100 ALA A O 1
ATOM 727 N N . LEU A 1 101 ? -2.486 -11.355 23.029 1.00 91.06 101 LEU A N 1
ATOM 728 C CA . LEU A 1 101 ? -2.378 -10.479 21.863 1.00 91.06 101 LEU A CA 1
ATOM 729 C C . LEU A 1 101 ? -3.401 -9.343 21.908 1.00 91.06 101 LEU A C 1
ATOM 731 O O . LEU A 1 101 ? -3.022 -8.195 21.679 1.00 91.06 101 LEU A O 1
ATOM 735 N N . ASP A 1 102 ? -4.665 -9.611 22.252 1.00 91.06 102 ASP A N 1
ATOM 736 C CA . ASP A 1 102 ? -5.683 -8.559 22.377 1.00 91.06 102 ASP A CA 1
ATOM 737 C C . ASP A 1 102 ? -5.276 -7.563 23.460 1.00 91.06 102 ASP A C 1
ATOM 739 O O . ASP A 1 102 ? -5.304 -6.362 23.219 1.00 91.06 102 ASP A O 1
ATOM 743 N N . ARG A 1 103 ? -4.773 -8.037 24.611 1.00 89.25 103 ARG A N 1
ATOM 744 C CA . ARG A 1 103 ? -4.288 -7.164 25.691 1.00 89.25 103 ARG A CA 1
ATOM 745 C C . ARG A 1 103 ? -3.180 -6.228 25.216 1.00 89.25 103 ARG A C 1
ATOM 747 O O . ARG A 1 103 ? -3.268 -5.025 25.456 1.00 89.25 103 ARG A O 1
ATOM 754 N N . VAL A 1 104 ? -2.178 -6.764 24.520 1.00 90.25 104 VAL A N 1
ATOM 755 C CA . VAL A 1 104 ? -1.038 -5.988 24.001 1.00 90.25 104 VAL A CA 1
ATOM 756 C C . VAL A 1 104 ? -1.472 -5.024 22.892 1.00 90.25 104 VAL A C 1
ATOM 758 O O . VAL A 1 104 ? -0.986 -3.898 22.823 1.00 90.25 104 VAL A O 1
ATOM 761 N N . THR A 1 105 ? -2.421 -5.428 22.047 1.00 89.62 105 THR A N 1
ATOM 762 C CA . THR A 1 105 ? -2.867 -4.640 20.887 1.00 89.62 105 THR A CA 1
ATOM 763 C C . THR A 1 105 ? -4.069 -3.739 21.170 1.00 89.62 105 THR A C 1
ATOM 765 O O . THR A 1 105 ? -4.425 -2.930 20.313 1.00 89.62 105 THR A O 1
ATOM 768 N N . THR A 1 106 ? -4.668 -3.801 22.366 1.00 88.69 106 THR A N 1
ATOM 769 C CA . THR A 1 106 ? -5.846 -2.995 22.739 1.00 88.69 106 THR A CA 1
ATOM 770 C C . THR A 1 106 ? -5.658 -1.517 22.428 1.00 88.69 106 THR A C 1
ATOM 772 O O . THR A 1 106 ? -6.511 -0.925 21.771 1.00 88.69 106 THR A O 1
ATOM 775 N N . ARG A 1 107 ? -4.522 -0.943 22.835 1.00 82.44 107 ARG A N 1
ATOM 776 C CA . ARG A 1 107 ? -4.201 0.472 22.614 1.00 82.44 107 ARG A CA 1
ATOM 777 C C . ARG A 1 107 ? -4.049 0.814 21.130 1.00 82.44 107 ARG A C 1
ATOM 779 O O . ARG A 1 107 ? -4.543 1.835 20.673 1.00 82.44 107 ARG A O 1
ATOM 786 N N . ILE A 1 108 ? -3.437 -0.078 20.352 1.00 86.69 108 ILE A N 1
ATOM 787 C CA . ILE A 1 108 ? -3.312 0.074 18.892 1.00 86.69 108 ILE A CA 1
ATOM 788 C C . ILE A 1 108 ? -4.704 0.069 18.240 1.00 86.69 108 ILE A C 1
ATOM 790 O O . ILE A 1 108 ? -4.986 0.852 17.330 1.00 86.69 108 ILE A O 1
ATOM 794 N N . ARG A 1 109 ? -5.605 -0.790 18.731 1.00 84.06 109 ARG A N 1
ATOM 795 C CA . ARG A 1 109 ? -6.983 -0.888 18.240 1.00 84.06 109 ARG A CA 1
ATOM 796 C C . ARG A 1 109 ? -7.818 0.344 18.588 1.00 84.06 109 ARG A C 1
ATOM 798 O O . ARG A 1 109 ? -8.585 0.794 17.741 1.00 84.06 109 ARG A O 1
ATOM 805 N N . THR A 1 110 ? -7.699 0.887 19.799 1.00 86.81 110 THR A N 1
ATOM 806 C CA . THR A 1 110 ? -8.437 2.104 20.186 1.00 86.81 110 THR A CA 1
ATOM 807 C C . THR A 1 110 ? -7.941 3.328 19.427 1.00 86.81 110 THR A C 1
ATOM 809 O O . THR A 1 110 ? -8.749 4.160 19.022 1.00 86.81 110 THR A O 1
ATOM 812 N N . ASP A 1 111 ? -6.637 3.387 19.150 1.00 91.19 111 ASP A N 1
ATOM 813 C CA . ASP A 1 111 ? -5.989 4.560 18.561 1.00 91.19 111 ASP A CA 1
ATOM 814 C C . ASP A 1 111 ? -5.801 4.427 17.038 1.00 91.19 111 ASP A C 1
ATOM 816 O O . ASP A 1 111 ? -5.084 5.217 16.428 1.00 91.19 111 ASP A O 1
ATOM 820 N N . THR A 1 112 ? -6.452 3.453 16.387 1.00 91.69 112 THR A N 1
ATOM 821 C CA . THR A 1 112 ? -6.259 3.157 14.953 1.00 91.69 112 THR A CA 1
ATOM 822 C C . THR A 1 112 ? -6.485 4.377 14.054 1.00 91.69 112 THR A C 1
ATOM 824 O O . THR A 1 112 ? -5.744 4.569 13.093 1.00 91.69 112 THR A O 1
ATOM 827 N N . GLU A 1 113 ? -7.466 5.238 14.351 1.00 94.56 113 GLU A N 1
ATOM 828 C CA . GLU A 1 113 ? -7.662 6.480 13.586 1.00 94.56 113 GLU A CA 1
ATOM 829 C C . GLU A 1 113 ? -6.444 7.402 13.679 1.00 94.56 113 GLU A C 1
ATOM 831 O O . GLU A 1 113 ? -5.964 7.887 12.653 1.00 94.56 113 GLU A O 1
ATOM 836 N N . LEU A 1 114 ? -5.926 7.612 14.890 1.00 94.94 114 LEU A N 1
ATOM 837 C CA . LEU A 1 114 ? -4.754 8.448 15.119 1.00 94.94 114 LEU A CA 1
ATOM 838 C C . LEU A 1 114 ? -3.520 7.847 14.443 1.00 94.94 114 LEU A C 1
ATOM 840 O O . LEU A 1 114 ? -2.811 8.564 13.745 1.00 94.94 114 LEU A O 1
ATOM 844 N N . LEU A 1 115 ? -3.309 6.535 14.578 1.00 95.25 115 LEU A N 1
ATOM 845 C CA . LEU A 1 115 ? -2.202 5.827 13.934 1.00 95.25 115 LEU A CA 1
ATOM 846 C C . LEU A 1 115 ? -2.239 5.987 12.414 1.00 95.25 115 LEU A C 1
ATOM 848 O O . LEU A 1 115 ? -1.242 6.397 11.830 1.00 95.25 115 LEU A O 1
ATOM 852 N N . VAL A 1 116 ? -3.391 5.757 11.773 1.00 95.75 116 VAL A N 1
ATOM 853 C CA . VAL A 1 116 ? -3.528 5.943 10.319 1.00 95.75 116 VAL A CA 1
ATOM 854 C C . VAL A 1 116 ? -3.212 7.384 9.921 1.00 95.75 116 VAL A C 1
ATOM 856 O O . VAL A 1 116 ? -2.472 7.597 8.965 1.00 95.75 116 VAL A O 1
ATOM 859 N N . ARG A 1 117 ? -3.723 8.381 10.653 1.00 97.44 117 ARG A N 1
ATOM 860 C CA . ARG A 1 117 ? -3.483 9.803 10.352 1.00 97.44 117 ARG A CA 1
ATOM 861 C C . ARG A 1 117 ? -2.015 10.190 10.528 1.00 97.44 117 ARG A C 1
ATOM 863 O O . ARG A 1 117 ? -1.478 10.882 9.671 1.00 97.44 117 ARG A O 1
ATOM 870 N N . CYS A 1 118 ? -1.363 9.728 11.592 1.00 97.25 118 CYS A N 1
ATOM 871 C CA . CYS A 1 118 ? 0.051 9.993 11.849 1.00 97.25 118 CYS A CA 1
ATOM 872 C C . CYS A 1 118 ? 0.953 9.303 10.821 1.00 97.25 118 CYS A C 1
ATOM 874 O O . CYS A 1 118 ? 1.809 9.960 10.236 1.00 97.25 118 CYS A O 1
ATOM 876 N N . THR A 1 119 ? 0.744 8.010 10.558 1.00 97.00 119 THR A N 1
ATOM 877 C CA . THR A 1 119 ? 1.547 7.250 9.590 1.00 97.00 119 THR A CA 1
ATOM 878 C C . THR A 1 119 ? 1.361 7.784 8.174 1.00 97.00 119 THR A C 1
ATOM 880 O O . THR A 1 119 ? 2.347 8.023 7.482 1.00 97.00 119 THR A O 1
ATOM 883 N N . LEU A 1 120 ? 0.120 8.038 7.749 1.00 98.06 120 LEU A N 1
ATOM 884 C CA . LEU A 1 120 ? -0.151 8.598 6.426 1.00 98.06 120 LEU A CA 1
ATOM 885 C C . LEU A 1 120 ? 0.331 10.048 6.307 1.00 98.06 120 LEU A C 1
ATOM 887 O O . LEU A 1 120 ? 0.855 10.429 5.267 1.00 98.06 120 LEU A O 1
ATOM 891 N N . GLY A 1 121 ? 0.191 10.855 7.361 1.00 98.31 121 GLY A N 1
ATOM 892 C CA . GLY A 1 121 ? 0.710 12.221 7.394 1.00 98.31 121 GLY A CA 1
ATOM 893 C C . GLY A 1 121 ? 2.230 12.253 7.263 1.00 98.31 121 GLY A C 1
ATOM 894 O O . GLY A 1 121 ? 2.753 12.973 6.419 1.00 98.31 121 GLY A O 1
ATOM 895 N N . PHE A 1 122 ? 2.936 11.417 8.029 1.00 98.31 122 PHE A N 1
ATOM 896 C CA . PHE A 1 122 ? 4.386 11.245 7.912 1.00 98.31 122 PHE A CA 1
ATOM 897 C C . PHE A 1 122 ? 4.793 10.797 6.506 1.00 98.31 122 PHE A C 1
ATOM 899 O O . PHE A 1 122 ? 5.720 11.354 5.919 1.00 98.31 122 PHE A O 1
ATOM 906 N N . PHE A 1 123 ? 4.075 9.821 5.951 1.00 97.62 123 PHE A N 1
ATOM 907 C CA . PHE A 1 123 ? 4.288 9.341 4.593 1.00 97.62 123 PHE A CA 1
ATOM 908 C C . PHE A 1 123 ? 4.138 10.475 3.560 1.00 97.62 123 PHE A C 1
ATOM 910 O O . PHE A 1 123 ? 5.057 10.712 2.779 1.00 97.62 123 PHE A O 1
ATOM 917 N N . LEU A 1 124 ? 3.035 11.232 3.604 1.00 98.31 124 LEU A N 1
ATOM 918 C CA . LEU A 1 124 ? 2.755 12.340 2.682 1.00 98.31 124 LEU A CA 1
ATOM 919 C C . LEU A 1 124 ? 3.770 13.490 2.801 1.00 98.31 124 LEU A C 1
ATOM 921 O O . LEU A 1 124 ? 4.186 14.049 1.789 1.00 98.31 124 LEU A O 1
ATOM 925 N N . VAL A 1 125 ? 4.212 13.817 4.019 1.00 98.31 125 VAL A N 1
ATOM 926 C CA . VAL A 1 125 ? 5.284 14.804 4.248 1.00 98.31 125 VAL A CA 1
ATOM 927 C C . VAL A 1 125 ? 6.613 14.304 3.682 1.00 98.31 125 VAL A C 1
ATOM 929 O O . VAL A 1 125 ? 7.356 15.081 3.087 1.00 98.31 125 VAL A O 1
ATOM 932 N N . SER A 1 126 ? 6.897 13.008 3.811 1.00 97.38 126 SER A N 1
ATOM 933 C CA . SER A 1 126 ? 8.122 12.403 3.284 1.00 97.38 126 SER A CA 1
ATOM 934 C C . SER A 1 126 ? 8.168 12.463 1.753 1.00 97.38 126 SER A C 1
ATOM 936 O O . SER A 1 126 ? 9.178 12.884 1.192 1.00 97.38 126 SER A O 1
ATOM 938 N N . VAL A 1 127 ? 7.073 12.125 1.059 1.00 95.94 127 VAL A N 1
ATOM 939 C CA . VAL A 1 127 ? 7.019 12.236 -0.414 1.00 95.94 127 VAL A CA 1
ATOM 940 C C . VAL A 1 127 ? 6.962 13.683 -0.906 1.00 95.94 127 VAL A C 1
ATOM 942 O O . VAL A 1 127 ? 7.482 13.969 -1.983 1.00 95.94 127 VAL A O 1
ATOM 945 N N . TRP A 1 128 ? 6.410 14.618 -0.124 1.00 97.56 128 TRP A N 1
ATOM 946 C CA . TRP A 1 128 ? 6.564 16.050 -0.401 1.00 97.56 128 TRP A CA 1
ATOM 947 C C . TRP A 1 128 ? 8.034 16.478 -0.338 1.00 97.56 128 TRP A C 1
ATOM 949 O O . TRP A 1 128 ? 8.508 17.130 -1.265 1.00 97.56 128 TRP A O 1
ATOM 959 N N . GLY A 1 129 ? 8.754 16.081 0.717 1.00 96.50 129 GLY A N 1
ATOM 960 C CA . GLY A 1 129 ? 10.160 16.437 0.915 1.00 96.50 129 GLY A CA 1
ATOM 961 C C . GLY A 1 129 ? 11.096 15.848 -0.141 1.00 96.50 129 GLY A C 1
ATOM 962 O O . GLY A 1 129 ? 12.056 16.503 -0.535 1.00 96.50 129 GLY A O 1
ATOM 963 N N . LEU A 1 130 ? 10.805 14.639 -0.632 1.00 95.88 130 LEU A N 1
ATOM 964 C CA . LEU A 1 130 ? 11.541 14.037 -1.749 1.00 95.88 130 LEU A CA 1
ATOM 965 C C . LEU A 1 130 ? 11.213 14.700 -3.094 1.00 95.88 130 LEU A C 1
ATOM 967 O O . LEU A 1 130 ? 12.099 14.848 -3.933 1.00 95.88 130 LEU A O 1
ATOM 971 N N . GLY A 1 131 ? 9.957 15.104 -3.299 1.00 95.25 131 GLY A N 1
ATOM 972 C CA . GLY A 1 131 ? 9.494 15.687 -4.553 1.00 95.25 131 GLY A CA 1
ATOM 973 C C . GLY A 1 131 ? 9.420 14.683 -5.713 1.00 95.25 131 GLY A C 1
ATOM 974 O O . GLY A 1 131 ? 9.934 13.568 -5.649 1.00 95.25 131 GLY A O 1
ATOM 975 N N . GLY A 1 132 ? 8.728 15.075 -6.788 1.00 94.56 132 GLY A N 1
ATOM 976 C CA . GLY A 1 132 ? 8.662 14.309 -8.041 1.00 94.56 132 GLY A CA 1
ATOM 977 C C . GLY A 1 132 ? 8.083 12.892 -7.927 1.00 94.56 132 GLY A C 1
ATOM 978 O O . GLY A 1 132 ? 8.421 12.031 -8.736 1.00 94.56 132 GLY A O 1
ATOM 979 N N . ILE A 1 133 ? 7.252 12.636 -6.911 1.00 95.12 133 ILE A N 1
ATOM 980 C CA . ILE A 1 133 ? 6.683 11.323 -6.578 1.00 95.12 133 ILE A CA 1
ATOM 981 C C . ILE A 1 133 ? 5.160 11.436 -6.418 1.00 95.12 133 ILE A C 1
ATOM 983 O O . ILE A 1 133 ? 4.681 12.317 -5.700 1.00 95.12 133 ILE A O 1
ATOM 987 N N . ILE A 1 134 ? 4.419 10.516 -7.039 1.00 95.69 134 ILE A N 1
ATOM 988 C CA . ILE A 1 134 ? 2.966 10.340 -6.921 1.00 95.69 134 ILE A CA 1
ATOM 989 C C . ILE A 1 134 ? 2.684 9.131 -6.030 1.00 95.69 134 ILE A C 1
ATOM 991 O O . ILE A 1 134 ? 2.748 8.012 -6.512 1.00 95.69 134 ILE A O 1
ATOM 995 N N . LEU A 1 135 ? 2.310 9.321 -4.762 1.00 93.56 135 LEU A N 1
ATOM 996 C CA . LEU A 1 135 ? 1.932 8.252 -3.811 1.00 93.56 135 LEU A CA 1
ATOM 997 C C . LEU A 1 135 ? 2.965 7.142 -3.539 1.00 93.56 135 LEU A C 1
ATOM 999 O O . LEU A 1 135 ? 2.876 6.524 -2.487 1.00 93.56 135 LEU A O 1
ATOM 1003 N N . THR A 1 136 ? 3.926 6.856 -4.411 1.00 91.19 136 THR A N 1
ATOM 1004 C CA . THR A 1 136 ? 4.945 5.824 -4.229 1.00 91.19 136 THR A CA 1
ATOM 1005 C C . THR A 1 136 ? 6.218 6.171 -5.008 1.00 91.19 136 THR A C 1
ATOM 1007 O O . THR A 1 136 ? 6.132 6.770 -6.082 1.00 91.19 136 THR A O 1
ATOM 1010 N N . PRO A 1 137 ? 7.419 5.850 -4.487 1.00 85.56 137 PRO A N 1
ATOM 1011 C CA . PRO A 1 137 ? 8.691 6.331 -5.038 1.00 85.56 137 PRO A CA 1
ATOM 1012 C C . PRO A 1 137 ? 8.934 6.080 -6.532 1.00 85.56 137 PRO A C 1
ATOM 1014 O O . PRO A 1 137 ? 9.699 6.821 -7.150 1.00 85.56 137 PRO A O 1
ATOM 1017 N N . GLU A 1 138 ? 8.328 5.049 -7.094 1.00 84.94 138 GLU A N 1
ATOM 1018 C CA . GLU A 1 138 ? 8.434 4.592 -8.477 1.00 84.94 138 GLU A CA 1
ATOM 1019 C C . GLU A 1 138 ? 7.520 5.349 -9.449 1.00 84.94 138 GLU A C 1
ATOM 1021 O O . GLU A 1 138 ? 7.859 5.475 -10.627 1.00 84.94 138 GLU A O 1
ATOM 1026 N N . LEU A 1 139 ? 6.413 5.920 -8.967 1.00 90.88 139 LEU A N 1
ATOM 1027 C CA . LEU A 1 139 ? 5.512 6.739 -9.773 1.00 90.88 139 LEU A CA 1
ATOM 1028 C C . LEU A 1 139 ? 6.052 8.172 -9.807 1.00 90.88 139 LEU A C 1
ATOM 1030 O O . LEU A 1 139 ? 5.785 8.995 -8.929 1.00 90.88 139 LEU A O 1
ATOM 1034 N N . LYS A 1 140 ? 6.886 8.455 -10.806 1.00 93.75 140 LYS A N 1
ATOM 1035 C CA . LYS A 1 140 ? 7.562 9.743 -10.985 1.00 93.75 140 LYS A CA 1
ATOM 1036 C C . LYS A 1 140 ? 6.685 10.787 -11.671 1.00 93.75 140 LYS A C 1
ATOM 1038 O O . LYS A 1 140 ? 5.706 10.487 -12.340 1.00 93.75 140 LYS A O 1
ATOM 1043 N N . THR A 1 141 ? 7.034 12.054 -11.487 1.00 95.06 141 THR A N 1
ATOM 1044 C CA . THR A 1 141 ? 6.354 13.164 -12.156 1.00 95.06 141 THR A CA 1
ATOM 1045 C C . THR A 1 141 ? 7.214 14.416 -12.163 1.00 95.06 141 THR A C 1
ATOM 1047 O O . THR A 1 141 ? 7.855 14.735 -11.163 1.00 95.06 141 THR A O 1
ATOM 1050 N N . ASP A 1 142 ? 7.162 15.163 -13.263 1.00 95.50 142 ASP A N 1
ATOM 1051 C CA . ASP A 1 142 ? 7.779 16.490 -13.373 1.00 95.50 142 ASP A CA 1
ATOM 1052 C C . ASP A 1 142 ? 6.822 17.610 -12.928 1.00 95.50 142 ASP A C 1
ATOM 1054 O O . ASP A 1 142 ? 7.182 18.788 -12.880 1.00 95.50 142 ASP A O 1
ATOM 1058 N N . ALA A 1 143 ? 5.573 17.270 -12.589 1.00 96.00 143 ALA A N 1
ATOM 1059 C CA . ALA A 1 143 ? 4.577 18.252 -12.194 1.00 96.00 143 ALA A CA 1
ATOM 1060 C C . ALA A 1 143 ? 4.876 18.811 -10.793 1.00 96.00 143 ALA A C 1
ATOM 1062 O O . ALA A 1 143 ? 4.575 18.197 -9.766 1.00 96.00 143 ALA A O 1
ATOM 1063 N N . ALA A 1 144 ? 5.404 20.036 -10.756 1.00 96.19 144 ALA A N 1
ATOM 1064 C CA . ALA A 1 144 ? 5.831 20.714 -9.532 1.00 96.19 144 ALA A CA 1
ATOM 1065 C C . ALA A 1 144 ? 4.719 20.908 -8.482 1.00 96.19 144 ALA A C 1
ATOM 1067 O O . ALA A 1 144 ? 5.020 21.109 -7.308 1.00 96.19 144 ALA A O 1
ATOM 1068 N N . TRP A 1 145 ? 3.440 20.843 -8.868 1.00 97.50 145 TRP A N 1
ATOM 1069 C CA . TRP A 1 145 ? 2.308 20.999 -7.948 1.00 97.50 145 TRP A CA 1
ATOM 1070 C C . TRP A 1 145 ? 1.996 19.735 -7.128 1.00 97.50 145 TRP A C 1
ATOM 1072 O O . TRP A 1 145 ? 1.365 19.843 -6.077 1.00 97.50 145 TRP A O 1
ATOM 1082 N N . ILE A 1 146 ? 2.437 18.547 -7.557 1.00 97.88 146 ILE A N 1
ATOM 1083 C CA . ILE A 1 146 ? 2.092 17.273 -6.897 1.00 97.88 146 ILE A CA 1
ATOM 1084 C C . ILE A 1 146 ? 2.650 17.169 -5.474 1.00 97.88 146 ILE A C 1
ATOM 1086 O O . ILE A 1 146 ? 1.878 16.840 -4.569 1.00 97.88 146 ILE A O 1
ATOM 1090 N N . PRO A 1 147 ? 3.927 17.506 -5.210 1.00 97.81 147 PRO A N 1
ATOM 1091 C CA . PRO A 1 147 ? 4.440 17.542 -3.844 1.00 97.81 147 PRO A CA 1
ATOM 1092 C C . PRO A 1 147 ? 3.609 18.462 -2.942 1.00 97.81 147 PRO A C 1
ATOM 1094 O O . PRO A 1 147 ? 3.259 18.079 -1.828 1.00 97.81 147 PRO A O 1
ATOM 1097 N N . TRP A 1 148 ? 3.245 19.655 -3.424 1.00 98.38 148 TRP A N 1
ATOM 1098 C CA . TRP A 1 148 ? 2.445 20.615 -2.657 1.00 98.38 148 TRP A CA 1
ATOM 1099 C C . TRP A 1 148 ? 1.028 20.114 -2.382 1.00 98.38 148 TRP A C 1
ATOM 1101 O O . TRP A 1 148 ? 0.517 20.318 -1.280 1.00 98.38 148 TRP A O 1
ATOM 1111 N N . LEU A 1 149 ? 0.415 19.405 -3.334 1.00 98.38 149 LEU A N 1
ATOM 1112 C CA . LEU A 1 149 ? -0.854 18.724 -3.096 1.00 98.38 149 LEU A CA 1
ATOM 1113 C C . LEU A 1 149 ? -0.713 17.673 -1.986 1.00 98.38 149 LEU A C 1
ATOM 1115 O O . LEU A 1 149 ? -1.536 17.648 -1.076 1.00 98.38 149 LEU A O 1
ATOM 1119 N N . GLN A 1 150 ? 0.338 16.848 -2.010 1.00 98.50 150 GLN A N 1
ATOM 1120 C CA . GLN A 1 150 ? 0.578 15.834 -0.972 1.00 98.50 150 GLN A CA 1
ATOM 1121 C C . GLN A 1 150 ? 0.831 16.468 0.407 1.00 98.50 150 GLN A C 1
ATOM 1123 O O . GLN A 1 150 ? 0.325 15.965 1.412 1.00 98.50 150 GLN A O 1
ATOM 1128 N N . LEU A 1 151 ? 1.509 17.620 0.472 1.00 98.56 151 LEU A N 1
ATOM 1129 C CA . LEU A 1 151 ? 1.644 18.389 1.714 1.00 98.56 151 LEU A CA 1
ATOM 1130 C C . LEU A 1 151 ? 0.291 18.925 2.209 1.00 98.56 151 LEU A C 1
ATOM 1132 O O . LEU A 1 151 ? -0.031 18.798 3.391 1.00 98.56 151 LEU A O 1
ATOM 1136 N N . ALA A 1 152 ? -0.529 19.486 1.319 1.00 98.62 152 ALA A N 1
ATOM 1137 C CA . ALA A 1 152 ? -1.871 19.958 1.665 1.00 98.62 152 ALA A CA 1
ATOM 1138 C C . ALA A 1 152 ? -2.767 18.805 2.155 1.00 98.62 152 ALA A C 1
ATOM 1140 O O . ALA A 1 152 ? -3.505 18.948 3.134 1.00 98.62 152 ALA A O 1
ATOM 1141 N N . MET A 1 153 ? -2.654 17.632 1.528 1.00 98.69 153 MET A N 1
ATOM 1142 C CA . MET A 1 153 ? -3.301 16.395 1.963 1.00 98.69 153 MET A CA 1
ATOM 1143 C C . MET A 1 153 ? -2.836 15.965 3.362 1.00 98.69 153 MET A C 1
ATOM 1145 O O . MET A 1 153 ? -3.670 15.527 4.157 1.00 98.69 153 MET A O 1
ATOM 1149 N N . ALA A 1 154 ? -1.548 16.117 3.690 1.00 98.56 154 ALA A N 1
ATOM 1150 C CA . ALA A 1 154 ? -1.023 15.852 5.030 1.00 98.56 154 ALA A CA 1
ATOM 1151 C C . ALA A 1 154 ? -1.598 16.829 6.069 1.00 98.56 154 ALA A C 1
ATOM 1153 O O . ALA A 1 154 ? -2.036 16.404 7.138 1.00 98.56 154 ALA A O 1
ATOM 1154 N N . ALA A 1 155 ? -1.688 18.121 5.740 1.00 98.50 155 ALA A N 1
ATOM 1155 C CA . ALA A 1 155 ? -2.313 19.121 6.608 1.00 98.50 155 ALA A CA 1
ATOM 1156 C C . ALA A 1 155 ? -3.801 18.812 6.868 1.00 98.50 155 ALA A C 1
ATOM 1158 O O . ALA A 1 155 ? -4.283 18.938 7.995 1.00 98.50 155 ALA A O 1
ATOM 1159 N N . CYS A 1 156 ? -4.522 18.310 5.860 1.00 98.38 156 CYS A N 1
ATOM 1160 C CA . CYS A 1 156 ? -5.914 17.871 6.003 1.00 98.38 156 CYS A CA 1
ATOM 1161 C C . CYS A 1 156 ? -6.090 16.686 6.972 1.00 98.38 156 CYS A C 1
ATOM 1163 O O . CYS A 1 156 ? -7.197 16.465 7.464 1.00 98.38 156 CYS A O 1
ATOM 1165 N N . LEU A 1 157 ? -5.030 15.947 7.315 1.00 98.25 157 LEU A N 1
ATOM 1166 C CA . LEU A 1 157 ? -5.093 14.883 8.322 1.00 98.25 157 LEU A CA 1
ATOM 1167 C C . LEU A 1 157 ? -5.034 15.410 9.765 1.00 98.25 157 LEU A C 1
ATOM 1169 O O . LEU A 1 157 ? -5.261 14.624 10.685 1.00 98.25 157 LEU A O 1
ATOM 1173 N N . ILE A 1 158 ? -4.787 16.706 10.003 1.00 97.31 158 ILE A N 1
ATOM 1174 C CA . ILE A 1 158 ? -4.752 17.306 11.355 1.00 97.31 158 ILE A CA 1
ATOM 1175 C C . ILE A 1 158 ? -6.148 17.361 11.990 1.00 97.31 158 ILE A C 1
ATOM 1177 O O . ILE A 1 158 ? -6.284 17.169 13.201 1.00 97.31 158 ILE A O 1
ATOM 1181 N N . TRP A 1 159 ? -7.204 17.523 11.190 1.00 96.81 159 TRP A N 1
ATOM 1182 C CA . TRP A 1 159 ? -8.585 17.493 11.670 1.00 96.81 159 TRP A CA 1
ATOM 1183 C C . TRP A 1 159 ? -9.369 16.344 11.052 1.00 96.81 159 TRP A C 1
ATOM 1185 O O . TRP A 1 159 ? -9.334 16.101 9.850 1.00 96.81 159 TRP A O 1
ATOM 1195 N N . ARG A 1 160 ? -10.172 15.670 11.880 1.00 95.19 160 ARG A N 1
ATOM 1196 C CA . ARG A 1 160 ? -11.030 14.571 11.418 1.00 95.19 160 ARG A CA 1
ATOM 1197 C C . ARG A 1 160 ? -11.984 15.008 10.298 1.00 95.19 160 ARG A C 1
ATOM 1199 O O . ARG A 1 160 ? -12.189 14.274 9.340 1.00 95.19 160 ARG A O 1
ATOM 1206 N N . ARG A 1 161 ? -12.525 16.230 10.387 1.00 96.69 161 ARG A N 1
ATOM 1207 C CA . ARG A 1 161 ? -13.467 16.789 9.398 1.00 96.69 161 ARG A CA 1
ATOM 1208 C C . ARG A 1 161 ? -12.861 16.957 8.002 1.00 96.69 161 ARG A C 1
ATOM 1210 O O . ARG A 1 161 ? -13.601 16.934 7.028 1.00 96.69 161 ARG A O 1
ATOM 1217 N N . THR A 1 162 ? -11.543 17.119 7.901 1.00 97.88 162 THR A N 1
ATOM 1218 C CA . THR A 1 162 ? -10.833 17.328 6.631 1.00 97.88 162 THR A CA 1
ATOM 1219 C C . THR A 1 162 ? -10.240 16.041 6.055 1.00 97.88 162 THR A C 1
ATOM 1221 O O . THR A 1 162 ? -9.809 16.045 4.908 1.00 97.88 162 THR A O 1
ATOM 1224 N N . MET A 1 163 ? -10.301 14.911 6.774 1.00 97.69 163 MET A N 1
ATOM 1225 C CA . MET A 1 163 ? -9.860 13.600 6.267 1.00 97.69 163 MET A CA 1
ATOM 1226 C C . MET A 1 163 ? -10.464 13.199 4.909 1.00 97.69 163 MET A C 1
ATOM 1228 O O . MET A 1 163 ? -9.727 12.630 4.099 1.00 97.69 163 MET A O 1
ATOM 1232 N N . PRO A 1 164 ? -11.748 13.488 4.598 1.00 98.44 164 PRO A N 1
ATOM 1233 C CA . PRO A 1 164 ? -12.303 13.142 3.293 1.00 98.44 164 PRO A CA 1
ATOM 1234 C C . PRO A 1 164 ? -11.581 13.843 2.138 1.00 98.44 164 PRO A C 1
ATOM 1236 O O . PRO A 1 164 ? -11.487 13.264 1.062 1.00 98.44 164 PRO A O 1
ATOM 1239 N N . LEU A 1 165 ? -11.014 15.038 2.357 1.00 98.62 165 LEU A N 1
ATOM 1240 C CA . LEU A 1 165 ? -10.228 15.748 1.343 1.00 98.62 165 LEU A CA 1
ATOM 1241 C C . LEU A 1 165 ? -8.942 14.989 1.009 1.00 98.62 165 LEU A C 1
ATOM 1243 O O . LEU A 1 165 ? -8.624 14.815 -0.163 1.00 98.62 165 LEU A O 1
ATOM 1247 N N . THR A 1 166 ? -8.242 14.467 2.021 1.00 98.69 166 THR A N 1
ATOM 1248 C CA . THR A 1 166 ? -7.086 13.583 1.815 1.00 98.69 166 THR A CA 1
ATOM 1249 C C . THR A 1 166 ? -7.503 12.311 1.077 1.00 98.69 166 THR A C 1
ATOM 1251 O O . THR A 1 166 ? -6.831 11.913 0.133 1.00 98.69 166 THR A O 1
ATOM 1254 N N . GLY A 1 167 ? -8.625 11.688 1.458 1.00 98.56 167 GLY A N 1
ATOM 1255 C CA . GLY A 1 167 ? -9.134 10.497 0.771 1.00 98.56 167 GLY A CA 1
ATOM 1256 C C . GLY A 1 167 ? -9.434 10.750 -0.710 1.00 98.56 167 GLY A C 1
ATOM 1257 O O . GLY A 1 167 ? -8.981 9.995 -1.566 1.00 98.56 167 GLY A O 1
ATOM 1258 N N . LEU A 1 168 ? -1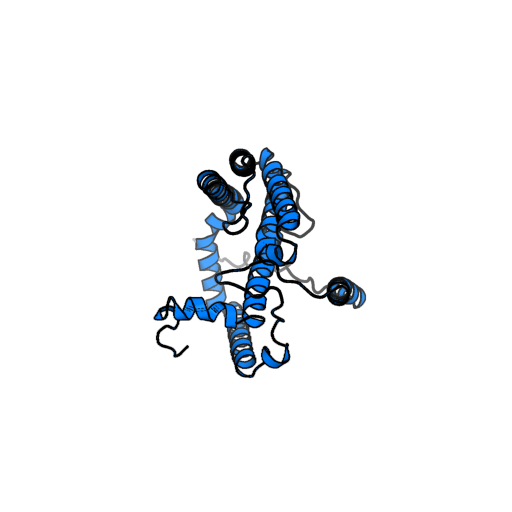0.117 11.850 -1.034 1.00 98.75 168 LEU A N 1
ATOM 1259 C CA . LEU A 1 168 ? -10.361 12.264 -2.421 1.00 98.75 168 LEU A CA 1
ATOM 1260 C C . LEU A 1 168 ? -9.060 12.597 -3.162 1.00 98.75 168 LEU A C 1
ATOM 1262 O O . LEU A 1 168 ? -8.912 12.222 -4.321 1.00 98.75 168 LEU A O 1
ATOM 1266 N N . GLY A 1 169 ? -8.101 13.238 -2.490 1.00 98.69 169 GLY A N 1
ATOM 1267 C CA . GLY A 1 169 ? -6.769 13.506 -3.032 1.00 98.69 169 GLY A CA 1
ATOM 1268 C C . GLY A 1 169 ? -6.014 12.228 -3.398 1.00 98.69 169 GLY A C 1
ATOM 1269 O O . GLY A 1 169 ? -5.407 12.167 -4.462 1.00 98.69 169 GLY A O 1
ATOM 1270 N N . ILE A 1 170 ? -6.113 11.177 -2.576 1.00 98.69 170 ILE A N 1
ATOM 1271 C CA . ILE A 1 170 ? -5.543 9.859 -2.893 1.00 98.69 170 ILE A CA 1
ATOM 1272 C C . ILE A 1 170 ? -6.216 9.263 -4.133 1.00 98.69 170 ILE A C 1
ATOM 1274 O O . ILE A 1 170 ? -5.514 8.815 -5.031 1.00 98.69 170 ILE A O 1
ATOM 1278 N N . VAL A 1 171 ? -7.552 9.276 -4.219 1.00 98.69 171 VAL A N 1
ATOM 1279 C CA . VAL A 1 171 ? -8.275 8.763 -5.403 1.00 98.69 171 VAL A CA 1
ATOM 1280 C C . VAL A 1 171 ? -7.879 9.528 -6.665 1.00 98.69 171 VAL A C 1
ATOM 1282 O O . VAL A 1 171 ? -7.666 8.921 -7.715 1.00 98.69 171 VAL A O 1
ATOM 1285 N N . PHE A 1 172 ? -7.748 10.850 -6.561 1.00 98.56 172 PHE A N 1
ATOM 1286 C CA . PHE A 1 172 ? -7.294 11.699 -7.654 1.00 98.56 172 PHE A CA 1
ATOM 1287 C C . PHE A 1 172 ? -5.865 11.355 -8.084 1.00 98.56 172 PHE A C 1
ATOM 1289 O O . PHE A 1 172 ? -5.653 11.077 -9.259 1.00 98.56 172 PHE A O 1
ATOM 1296 N N . LEU A 1 173 ? -4.904 11.314 -7.154 1.00 98.25 173 LEU A N 1
ATOM 1297 C CA . LEU A 1 173 ? -3.508 10.986 -7.459 1.00 98.25 173 LEU A CA 1
ATOM 1298 C C . LEU A 1 173 ? -3.358 9.567 -8.010 1.00 98.25 173 LEU A C 1
ATOM 1300 O O . LEU A 1 173 ? -2.607 9.371 -8.958 1.00 98.25 173 LEU A O 1
ATOM 1304 N N . PHE A 1 174 ? -4.112 8.603 -7.477 1.00 97.94 174 PHE A N 1
ATOM 1305 C CA . PHE A 1 174 ? -4.161 7.241 -8.001 1.00 97.94 174 PHE A CA 1
ATOM 1306 C C . PHE A 1 174 ? -4.666 7.245 -9.446 1.00 97.94 174 PHE A C 1
ATOM 1308 O O . PHE A 1 174 ? -3.998 6.732 -10.328 1.00 97.94 174 PHE A O 1
ATOM 1315 N N . SER A 1 175 ? -5.794 7.905 -9.724 1.00 97.06 175 SER A N 1
ATOM 1316 C CA . SER A 1 175 ? -6.351 7.995 -11.084 1.00 97.06 175 SER A CA 1
ATOM 1317 C C . SER A 1 175 ? -5.415 8.726 -12.054 1.00 97.06 175 SER A C 1
ATOM 1319 O O . SER A 1 175 ? -5.277 8.329 -13.210 1.00 97.06 175 SER A O 1
ATOM 1321 N N . PHE A 1 176 ? -4.749 9.779 -11.580 1.00 96.62 176 PHE A N 1
ATOM 1322 C CA . PHE A 1 176 ? -3.757 10.540 -12.332 1.00 96.62 176 PHE A CA 1
ATOM 1323 C C . PHE A 1 176 ? -2.535 9.682 -12.681 1.00 96.62 176 PHE A C 1
ATOM 1325 O O . PHE A 1 176 ? -2.105 9.677 -13.832 1.00 96.62 176 PHE A O 1
ATOM 1332 N N . ALA A 1 177 ? -2.024 8.899 -11.729 1.00 94.38 177 ALA A N 1
ATOM 1333 C CA . ALA A 1 177 ? -0.973 7.924 -11.995 1.00 94.38 177 ALA A CA 1
ATOM 1334 C C . ALA A 1 177 ? -1.460 6.798 -12.922 1.00 94.38 177 ALA A C 1
ATOM 1336 O O . ALA A 1 177 ? -0.725 6.433 -13.833 1.00 94.38 177 ALA A O 1
ATOM 1337 N N . THR A 1 178 ? -2.705 6.316 -12.799 1.00 93.38 178 THR A N 1
ATOM 1338 C CA . THR A 1 178 ? -3.271 5.306 -13.719 1.00 93.38 178 THR A CA 1
ATOM 1339 C C . THR A 1 178 ? -3.246 5.815 -15.154 1.00 93.38 178 THR A C 1
ATOM 1341 O O . THR A 1 178 ? -2.927 5.061 -16.068 1.00 93.38 178 THR A O 1
ATOM 1344 N N . ALA A 1 179 ? -3.556 7.097 -15.365 1.00 92.94 179 ALA A N 1
ATOM 1345 C CA . ALA A 1 179 ? -3.541 7.707 -16.690 1.00 92.94 179 ALA A CA 1
ATOM 1346 C C . ALA A 1 179 ? -2.129 7.802 -17.300 1.00 92.94 179 ALA A C 1
ATOM 1348 O O . ALA A 1 179 ? -2.003 7.816 -18.521 1.00 92.94 179 ALA A O 1
ATOM 1349 N N . GLN A 1 180 ? -1.078 7.862 -16.475 1.00 89.81 180 GLN A N 1
ATOM 1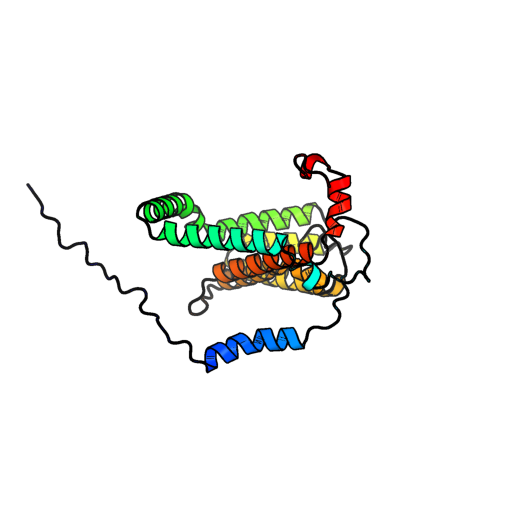350 C CA . GLN A 1 180 ? 0.314 7.990 -16.930 1.00 89.81 180 GLN A CA 1
ATOM 1351 C C . GLN A 1 180 ? 1.042 6.651 -17.045 1.00 89.81 180 GLN A C 1
ATOM 1353 O O . GLN A 1 180 ? 1.830 6.450 -17.965 1.00 89.81 180 GLN A O 1
ATOM 1358 N N . TYR A 1 181 ? 0.781 5.745 -16.106 1.00 86.56 181 TYR A N 1
ATOM 1359 C CA . TYR A 1 181 ? 1.511 4.491 -15.926 1.00 86.56 181 TYR A CA 1
ATOM 1360 C C . TYR A 1 181 ? 0.699 3.257 -16.333 1.00 86.56 181 TYR A C 1
ATOM 1362 O O . TYR A 1 181 ? 1.260 2.179 -16.515 1.00 86.56 181 TYR A O 1
ATOM 1370 N N . GLY A 1 182 ? -0.612 3.409 -16.522 1.00 85.94 182 GLY A N 1
ATOM 1371 C CA . GLY A 1 182 ? -1.525 2.325 -16.857 1.00 85.94 182 GLY A CA 1
ATOM 1372 C C . GLY A 1 182 ? -2.055 1.577 -15.632 1.00 85.94 182 GLY A C 1
ATOM 1373 O O . GLY A 1 182 ? -1.495 1.609 -14.537 1.00 85.94 182 GLY A O 1
ATOM 1374 N N . LEU A 1 183 ? -3.171 0.872 -15.833 1.00 85.50 183 LEU A N 1
ATOM 1375 C CA . LEU A 1 183 ? -3.852 0.131 -14.768 1.00 85.50 183 LEU A CA 1
ATOM 1376 C C . LEU A 1 183 ? -3.035 -1.062 -14.255 1.00 85.50 183 LEU A C 1
ATOM 1378 O O . LEU A 1 183 ? -3.126 -1.386 -13.077 1.00 85.50 183 LEU A O 1
ATOM 1382 N N . PHE A 1 184 ? -2.236 -1.691 -15.123 1.00 81.44 184 PHE A N 1
ATOM 1383 C CA . PHE A 1 184 ? -1.403 -2.836 -14.754 1.00 81.44 184 PHE A CA 1
ATOM 1384 C C . PHE A 1 184 ? -0.345 -2.458 -13.711 1.00 81.44 184 PHE A C 1
ATOM 1386 O O . PHE A 1 184 ? -0.228 -3.137 -12.702 1.00 81.44 184 PHE A O 1
ATOM 1393 N N . HIS A 1 185 ? 0.355 -1.336 -13.901 1.00 82.94 185 HIS A N 1
ATOM 1394 C CA . HIS A 1 185 ? 1.325 -0.836 -12.922 1.00 82.94 185 HIS A CA 1
ATOM 1395 C C . HIS A 1 185 ? 0.637 -0.489 -11.597 1.00 82.94 185 HIS A C 1
ATOM 1397 O O . HIS A 1 185 ? 1.140 -0.771 -10.518 1.00 82.94 185 HIS A O 1
ATOM 1403 N N . LEU A 1 186 ? -0.568 0.086 -11.657 1.00 90.12 186 LEU A N 1
ATOM 1404 C CA . LEU A 1 186 ? -1.282 0.472 -10.444 1.00 90.12 186 LEU A CA 1
ATOM 1405 C C . LEU A 1 186 ? -1.988 -0.679 -9.719 1.00 90.12 186 LEU A C 1
ATOM 1407 O O . LEU A 1 186 ? -2.517 -0.465 -8.625 1.00 90.12 186 LEU A O 1
ATOM 1411 N N . ALA A 1 187 ? -1.956 -1.893 -10.271 1.00 89.00 187 ALA A N 1
ATOM 1412 C CA . ALA A 1 187 ? -2.483 -3.089 -9.621 1.00 89.00 187 ALA A CA 1
ATOM 1413 C C . ALA A 1 187 ? -1.700 -3.478 -8.352 1.00 89.00 187 ALA A C 1
ATOM 1415 O O . ALA A 1 187 ? -2.266 -4.135 -7.477 1.00 89.00 187 ALA A O 1
ATOM 1416 N N . ASP A 1 188 ? -0.465 -2.992 -8.188 1.00 88.88 188 ASP A N 1
ATOM 1417 C CA . ASP A 1 188 ? 0.311 -3.126 -6.950 1.00 88.88 188 ASP A CA 1
ATOM 1418 C C . ASP A 1 188 ? -0.261 -2.279 -5.802 1.00 88.88 188 ASP A C 1
ATOM 1420 O O . ASP A 1 188 ? -0.162 -2.642 -4.629 1.00 88.88 188 ASP A O 1
ATOM 1424 N N . TYR A 1 189 ? -0.935 -1.165 -6.095 1.00 94.06 189 TYR A N 1
ATOM 1425 C CA . TYR A 1 189 ? -1.295 -0.164 -5.085 1.00 94.06 189 TYR A CA 1
ATOM 1426 C C . TYR A 1 189 ? -2.783 -0.000 -4.696 1.00 94.06 189 TYR A C 1
ATOM 1428 O O . TYR A 1 189 ? -3.117 1.048 -4.124 1.00 94.06 189 TYR A O 1
ATOM 1436 N N . PRO A 1 190 ? -3.704 -0.978 -4.887 1.00 96.00 190 PRO A N 1
ATOM 1437 C CA . PRO A 1 190 ? -5.078 -0.898 -4.381 1.00 96.00 190 PRO A CA 1
ATOM 1438 C C . PRO A 1 190 ? -5.198 -0.520 -2.901 1.00 96.00 190 PRO A C 1
ATOM 1440 O O . PRO A 1 190 ? -6.207 0.069 -2.499 1.00 96.00 190 PRO A O 1
ATOM 1443 N N . VAL A 1 191 ? -4.181 -0.811 -2.079 1.00 97.06 191 VAL A N 1
ATOM 1444 C CA . VAL A 1 191 ? -4.126 -0.391 -0.672 1.00 97.06 191 VAL A CA 1
ATOM 1445 C C . VAL A 1 191 ? -4.428 1.102 -0.478 1.00 97.06 191 VAL A C 1
ATOM 1447 O O . VAL A 1 191 ? -5.188 1.435 0.435 1.00 97.06 191 VAL A O 1
ATOM 1450 N N . PHE A 1 192 ? -3.960 1.993 -1.365 1.00 97.62 192 PHE A N 1
ATOM 1451 C CA . PHE A 1 192 ? -4.261 3.430 -1.282 1.00 97.62 192 PHE A CA 1
ATOM 1452 C C . PHE A 1 192 ? -5.748 3.726 -1.436 1.00 97.62 192 PHE A C 1
ATOM 1454 O O . PHE A 1 192 ? -6.282 4.544 -0.690 1.00 97.62 192 PHE A O 1
ATOM 1461 N N . LEU A 1 193 ? -6.441 3.040 -2.347 1.00 98.00 193 LEU A N 1
ATOM 1462 C CA . LEU A 1 193 ? -7.884 3.207 -2.521 1.00 98.00 193 LEU A CA 1
ATOM 1463 C C . LEU A 1 193 ? -8.651 2.741 -1.278 1.00 98.00 193 LEU A C 1
ATOM 1465 O O . LEU A 1 193 ? -9.587 3.412 -0.844 1.00 98.00 193 LEU A O 1
ATOM 1469 N N . GLY A 1 194 ? -8.223 1.646 -0.642 1.00 97.25 194 GLY A N 1
ATOM 1470 C CA . GLY A 1 194 ? -8.815 1.219 0.629 1.00 97.25 194 GLY A CA 1
ATOM 1471 C C . GLY A 1 194 ? -8.595 2.232 1.754 1.00 97.25 194 GLY A C 1
ATOM 1472 O O . GLY A 1 194 ? -9.533 2.544 2.491 1.00 97.25 194 GLY A O 1
ATOM 1473 N N . VAL A 1 195 ? -7.393 2.812 1.852 1.00 98.06 195 VAL A N 1
ATOM 1474 C CA . VAL A 1 195 ? -7.100 3.908 2.793 1.00 98.06 195 VAL A CA 1
ATOM 1475 C C . VAL A 1 195 ? -7.951 5.140 2.480 1.00 98.06 195 VAL A C 1
ATOM 1477 O O . VAL A 1 195 ? -8.509 5.738 3.397 1.00 98.06 195 VAL A O 1
ATOM 1480 N N . ALA A 1 196 ? -8.131 5.500 1.209 1.00 98.25 196 ALA A N 1
ATOM 1481 C CA . ALA A 1 196 ? -8.976 6.620 0.808 1.00 98.25 196 ALA A CA 1
ATOM 1482 C C . ALA A 1 196 ? -10.428 6.444 1.275 1.00 98.25 196 ALA A C 1
ATOM 1484 O O . ALA A 1 196 ? -10.990 7.343 1.907 1.00 98.25 196 ALA A O 1
ATOM 1485 N N . VAL A 1 197 ? -11.012 5.265 1.037 1.00 96.81 197 VAL A N 1
ATOM 1486 C CA . VAL A 1 197 ? -12.364 4.927 1.510 1.00 96.81 197 VAL A CA 1
ATOM 1487 C C . VAL A 1 197 ? -12.434 4.981 3.035 1.00 96.81 197 VAL A C 1
ATOM 1489 O O . VAL A 1 197 ? -13.381 5.544 3.585 1.00 96.81 197 VAL A O 1
ATOM 1492 N N . TYR A 1 198 ? -11.421 4.460 3.732 1.00 96.94 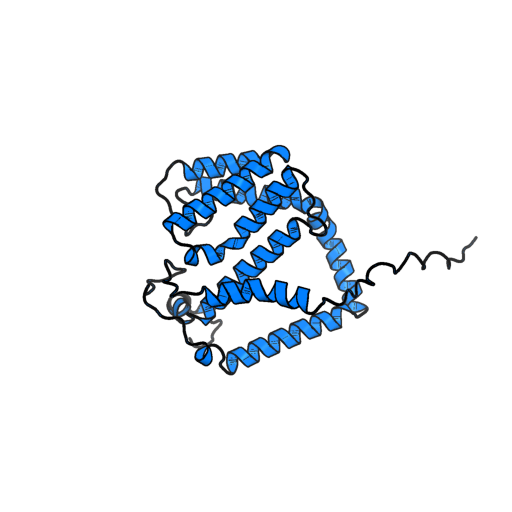198 TYR A N 1
ATOM 1493 C CA . TYR A 1 198 ? -11.335 4.554 5.188 1.00 96.94 198 TYR A CA 1
ATOM 1494 C C . TYR A 1 198 ? -11.375 6.006 5.677 1.00 96.94 198 TYR A C 1
ATOM 1496 O O . TYR A 1 198 ? -12.177 6.326 6.556 1.00 96.94 198 TYR A O 1
ATOM 1504 N N . LEU A 1 199 ? -10.563 6.896 5.095 1.00 97.94 199 LEU A N 1
ATOM 1505 C CA . LEU A 1 199 ? -10.504 8.307 5.486 1.00 97.94 199 LEU A CA 1
ATOM 1506 C C . LEU A 1 199 ? -11.830 9.032 5.248 1.00 97.94 199 LEU A C 1
ATOM 1508 O O . LEU A 1 199 ? -12.273 9.791 6.110 1.00 97.94 199 LEU A O 1
ATOM 1512 N N . ILE A 1 200 ? -12.471 8.781 4.103 1.00 97.38 200 ILE A N 1
ATOM 1513 C CA . ILE A 1 200 ? -13.769 9.371 3.760 1.00 97.38 200 ILE A CA 1
ATOM 1514 C C . ILE A 1 200 ? -14.823 8.909 4.763 1.00 97.38 200 ILE A C 1
ATOM 1516 O O . ILE A 1 200 ? -15.458 9.748 5.402 1.00 97.38 200 ILE A O 1
ATOM 1520 N N . CYS A 1 201 ? -14.960 7.595 4.966 1.00 95.62 201 CYS A N 1
ATOM 1521 C CA . CYS A 1 201 ? -15.938 7.033 5.893 1.00 95.62 201 CYS A CA 1
ATOM 1522 C C . CYS A 1 201 ? -15.731 7.543 7.322 1.00 95.62 201 CYS A C 1
ATOM 1524 O O . CYS A 1 201 ? -16.685 7.980 7.964 1.00 95.62 201 CYS A O 1
ATOM 1526 N N . GLN A 1 202 ? -14.490 7.548 7.816 1.00 94.69 202 GLN A N 1
ATOM 1527 C CA . GLN A 1 202 ? -14.195 8.020 9.169 1.00 94.69 202 GLN A CA 1
ATOM 1528 C C . GLN A 1 202 ? -14.414 9.524 9.326 1.00 94.69 202 GLN A C 1
ATOM 1530 O O . GLN A 1 202 ? -14.947 9.957 10.353 1.00 94.69 202 GLN A O 1
ATOM 1535 N N . GLY A 1 203 ? -14.051 10.314 8.314 1.00 94.88 203 GLY A N 1
ATOM 1536 C CA . GLY A 1 203 ? -14.186 11.767 8.323 1.00 94.88 203 GLY A CA 1
ATOM 1537 C C . GLY A 1 203 ? -15.636 12.247 8.312 1.00 94.88 203 GLY A C 1
ATOM 1538 O O . GLY A 1 203 ? -15.969 13.180 9.042 1.00 94.88 203 GLY A O 1
ATOM 1539 N N . ILE A 1 204 ? -16.515 11.574 7.559 1.00 95.38 204 ILE A N 1
ATOM 1540 C CA . ILE A 1 204 ? -17.959 11.884 7.515 1.00 95.38 204 ILE A CA 1
ATOM 1541 C C . ILE A 1 204 ? -18.798 11.026 8.476 1.00 95.38 204 ILE A C 1
ATOM 1543 O O . ILE A 1 204 ? -20.020 11.135 8.495 1.00 95.38 204 ILE A O 1
ATOM 1547 N N . ASN A 1 205 ? -18.152 10.181 9.288 1.00 92.06 205 ASN A N 1
ATOM 1548 C CA . ASN A 1 205 ? -18.797 9.253 10.225 1.00 92.06 205 ASN A CA 1
ATOM 1549 C C . ASN A 1 205 ? -19.800 8.292 9.550 1.00 92.06 205 ASN A C 1
ATOM 1551 O O . ASN A 1 205 ? -20.824 7.924 10.132 1.00 92.06 205 ASN A O 1
ATOM 1555 N N . LEU A 1 206 ? -19.498 7.881 8.316 1.00 90.50 206 LEU A N 1
ATOM 1556 C CA . LEU A 1 206 ? -20.267 6.883 7.585 1.00 90.50 206 LEU A CA 1
ATOM 1557 C C . LEU A 1 206 ? -19.953 5.494 8.140 1.00 90.50 206 LEU A C 1
ATOM 1559 O O . LEU A 1 206 ? -18.795 5.080 8.212 1.00 90.50 206 LEU A O 1
ATOM 1563 N N . LYS A 1 207 ? -21.005 4.757 8.496 1.00 84.38 207 LYS A N 1
ATOM 1564 C CA . LYS A 1 207 ? -20.923 3.365 8.944 1.00 84.38 207 LYS A CA 1
ATOM 1565 C C . LYS A 1 207 ? -21.615 2.482 7.908 1.00 84.38 207 LYS A C 1
ATOM 1567 O O . LYS A 1 207 ? -22.839 2.356 7.965 1.00 84.38 207 LYS A O 1
ATOM 1572 N N . PRO A 1 208 ? -20.872 1.904 6.949 1.00 78.50 208 PRO A N 1
ATOM 1573 C CA . PRO A 1 208 ? -21.451 0.969 5.998 1.00 78.50 208 PRO A CA 1
ATOM 1574 C C . PRO A 1 208 ? -22.109 -0.190 6.755 1.00 78.50 208 PRO A C 1
ATOM 1576 O O . PRO A 1 208 ? -21.560 -0.695 7.737 1.00 78.50 208 PRO A O 1
ATOM 1579 N N . SER A 1 209 ? -23.305 -0.595 6.334 1.00 80.06 209 SER A N 1
ATOM 1580 C CA . SER A 1 209 ? -24.087 -1.622 7.023 1.00 80.06 209 SER A CA 1
ATOM 1581 C C . SER A 1 209 ? -23.301 -2.933 7.131 1.00 80.06 209 SER A C 1
ATOM 1583 O O . SER A 1 209 ? -23.096 -3.619 6.133 1.00 80.06 209 SER A O 1
ATOM 1585 N N . GLY A 1 210 ? -22.862 -3.272 8.346 1.00 79.75 210 GLY A N 1
ATOM 1586 C CA . GLY A 1 210 ? -22.160 -4.522 8.646 1.00 79.75 210 GLY A CA 1
ATOM 1587 C C . GLY A 1 210 ? -20.663 -4.552 8.318 1.00 79.75 210 GLY A C 1
ATOM 1588 O O . GLY A 1 210 ? -20.040 -5.580 8.565 1.00 79.75 210 GLY A O 1
ATOM 1589 N N . LEU A 1 211 ? -20.067 -3.462 7.817 1.00 84.69 211 LEU A N 1
ATOM 1590 C CA . LEU A 1 211 ? -18.637 -3.410 7.487 1.00 84.69 211 LEU A CA 1
ATOM 1591 C C . LEU A 1 211 ? -17.931 -2.312 8.275 1.00 84.69 211 LEU A C 1
ATOM 1593 O O . LEU A 1 211 ? -18.373 -1.161 8.308 1.00 84.69 211 LEU A O 1
ATOM 1597 N N . ARG A 1 212 ? -16.787 -2.642 8.880 1.00 87.44 212 ARG A N 1
ATOM 1598 C CA . ARG A 1 212 ? -15.915 -1.617 9.457 1.00 87.44 212 ARG A CA 1
ATOM 1599 C C . ARG A 1 212 ? -15.095 -1.017 8.314 1.00 87.44 212 ARG A C 1
ATOM 1601 O O . ARG A 1 212 ? -14.539 -1.785 7.534 1.00 87.44 212 ARG A O 1
ATOM 1608 N N . PRO A 1 213 ? -14.921 0.313 8.229 1.00 89.62 213 PRO A N 1
ATOM 1609 C CA . PRO A 1 213 ? -14.070 0.919 7.201 1.00 89.62 213 PRO A CA 1
ATOM 1610 C C . PRO A 1 213 ? -12.654 0.324 7.151 1.00 89.62 213 PRO A C 1
ATOM 1612 O O . PRO A 1 213 ? -12.066 0.205 6.083 1.00 89.62 213 PRO A O 1
ATOM 1615 N N . LEU A 1 214 ? -12.120 -0.108 8.300 1.00 91.56 214 LEU A N 1
ATOM 1616 C CA . LEU A 1 214 ? -10.820 -0.778 8.382 1.00 91.56 214 LEU A CA 1
ATOM 1617 C C . LEU A 1 214 ? -10.788 -2.132 7.650 1.00 91.56 214 LEU A C 1
ATOM 1619 O O . LEU A 1 214 ? -9.736 -2.531 7.162 1.00 91.56 214 LEU A O 1
ATOM 1623 N N . ASP A 1 215 ? -11.915 -2.838 7.549 1.00 92.56 215 ASP A N 1
ATOM 1624 C CA . ASP A 1 215 ? -11.980 -4.109 6.821 1.00 92.56 215 ASP A CA 1
ATOM 1625 C C . ASP A 1 215 ? -11.744 -3.894 5.315 1.00 92.56 215 ASP A C 1
ATOM 1627 O O . ASP A 1 215 ? -11.096 -4.718 4.679 1.00 92.56 215 ASP A O 1
ATOM 1631 N N . ILE A 1 216 ? -12.135 -2.736 4.771 1.00 92.94 216 ILE A N 1
ATOM 1632 C CA . ILE A 1 216 ? -11.854 -2.361 3.376 1.00 92.94 216 ILE A CA 1
ATOM 1633 C C . ILE A 1 216 ? -10.346 -2.184 3.156 1.00 92.94 216 ILE A C 1
ATOM 1635 O O . ILE A 1 216 ? -9.817 -2.676 2.164 1.00 92.94 216 ILE A O 1
ATOM 1639 N N . VAL A 1 217 ? -9.644 -1.548 4.102 1.00 95.31 217 VAL A N 1
ATOM 1640 C CA . VAL A 1 217 ? -8.173 -1.411 4.063 1.00 95.31 217 VAL A CA 1
ATOM 1641 C C . VAL A 1 217 ? -7.496 -2.779 4.112 1.00 95.31 217 VAL A C 1
ATOM 1643 O O . VAL A 1 217 ? -6.513 -3.015 3.418 1.00 95.31 217 VAL A O 1
ATOM 1646 N N . ARG A 1 218 ? -8.019 -3.705 4.923 1.00 94.75 218 ARG A N 1
ATOM 1647 C CA . ARG A 1 218 ? -7.482 -5.070 5.016 1.00 94.75 218 ARG A CA 1
ATOM 1648 C C . ARG A 1 218 ? -7.644 -5.828 3.707 1.00 94.75 218 ARG A C 1
ATOM 1650 O O . ARG A 1 218 ? -6.704 -6.487 3.279 1.00 94.75 218 ARG A O 1
ATOM 1657 N N . TRP A 1 219 ? -8.806 -5.726 3.067 1.00 95.19 219 TRP A N 1
ATOM 1658 C CA . TRP A 1 219 ? -9.039 -6.362 1.773 1.00 95.19 219 TRP A CA 1
ATOM 1659 C C . TRP A 1 219 ? -8.170 -5.759 0.677 1.00 95.19 219 TRP A C 1
ATOM 1661 O O . TRP A 1 219 ? -7.562 -6.506 -0.081 1.00 95.19 219 TRP A O 1
ATOM 1671 N N . SER A 1 220 ? -8.055 -4.432 0.611 1.00 96.44 220 SER A N 1
ATOM 1672 C CA . SER A 1 220 ? -7.204 -3.789 -0.391 1.00 96.44 220 SER A CA 1
ATOM 1673 C C . SER A 1 220 ? -5.722 -4.102 -0.180 1.00 96.44 220 SER A C 1
ATOM 1675 O O . SER A 1 220 ? -5.020 -4.351 -1.154 1.00 96.44 220 SER A O 1
ATOM 1677 N N . ALA A 1 221 ? -5.255 -4.174 1.070 1.00 95.50 221 ALA A N 1
ATOM 1678 C CA . ALA A 1 221 ? -3.906 -4.633 1.394 1.00 95.50 221 ALA A CA 1
ATOM 1679 C C . ALA A 1 221 ? -3.689 -6.100 0.995 1.00 95.50 221 ALA A C 1
ATOM 1681 O O . ALA A 1 221 ? -2.661 -6.426 0.410 1.00 95.50 221 ALA A O 1
ATOM 1682 N N . ALA A 1 222 ? -4.663 -6.979 1.257 1.00 94.56 222 ALA A N 1
ATOM 1683 C CA . ALA A 1 222 ? -4.594 -8.375 0.832 1.00 94.56 222 ALA A CA 1
ATOM 1684 C C . ALA A 1 222 ? -4.523 -8.501 -0.698 1.00 94.56 222 ALA A C 1
ATOM 1686 O O . ALA A 1 222 ? -3.726 -9.289 -1.195 1.00 94.56 222 ALA A O 1
ATOM 1687 N N . ILE A 1 223 ? -5.292 -7.699 -1.442 1.00 92.81 223 ILE A N 1
ATOM 1688 C CA . ILE A 1 223 ? -5.247 -7.661 -2.913 1.00 92.81 223 ILE A CA 1
ATOM 1689 C C . ILE A 1 223 ? -3.883 -7.165 -3.405 1.00 92.81 223 ILE A C 1
ATOM 1691 O O . ILE A 1 223 ? -3.289 -7.823 -4.251 1.00 92.81 223 ILE A O 1
ATOM 1695 N N . THR A 1 224 ? -3.366 -6.064 -2.847 1.00 92.12 224 THR A N 1
ATOM 1696 C CA . THR A 1 224 ? -2.016 -5.547 -3.139 1.00 92.12 224 THR A CA 1
ATOM 1697 C C . THR A 1 224 ? -0.951 -6.634 -2.945 1.00 92.12 224 THR A C 1
ATOM 1699 O O . THR A 1 224 ? -0.155 -6.893 -3.842 1.00 92.12 224 THR A O 1
ATOM 1702 N N . LEU A 1 225 ? -0.953 -7.320 -1.797 1.00 90.25 225 LEU A N 1
ATOM 1703 C CA . LEU A 1 225 ? 0.044 -8.351 -1.488 1.00 90.25 225 LEU A CA 1
ATOM 1704 C C . LEU A 1 225 ? -0.128 -9.617 -2.336 1.00 90.25 225 LEU A C 1
ATOM 1706 O O . LEU A 1 225 ? 0.858 -10.243 -2.729 1.00 90.25 225 LEU A O 1
ATOM 1710 N N . MET A 1 226 ? -1.372 -9.997 -2.630 1.00 89.94 226 MET A N 1
ATOM 1711 C CA . MET A 1 226 ? -1.678 -11.108 -3.528 1.00 89.94 226 MET A CA 1
ATOM 1712 C C . MET A 1 226 ? -1.151 -10.819 -4.932 1.00 89.94 226 MET A C 1
ATOM 1714 O O . MET A 1 226 ? -0.484 -11.674 -5.505 1.00 89.94 226 MET A O 1
ATOM 1718 N N . TRP A 1 227 ? -1.414 -9.627 -5.471 1.00 87.62 227 TRP A N 1
ATOM 1719 C CA . TRP A 1 227 ? -0.948 -9.236 -6.798 1.00 87.62 227 TRP A CA 1
ATOM 1720 C C . TRP A 1 227 ? 0.582 -9.227 -6.879 1.00 87.62 227 TRP A C 1
ATOM 1722 O O . TRP A 1 227 ? 1.141 -9.887 -7.754 1.00 87.62 227 TRP A O 1
ATOM 1732 N N . ALA A 1 228 ? 1.252 -8.621 -5.893 1.00 82.00 228 ALA A N 1
ATOM 1733 C CA . ALA A 1 228 ? 2.709 -8.661 -5.788 1.00 82.00 228 ALA A CA 1
ATOM 1734 C C . ALA A 1 228 ? 3.252 -10.102 -5.771 1.00 82.00 228 ALA A C 1
ATOM 1736 O O . ALA A 1 228 ? 4.289 -10.382 -6.365 1.00 82.00 228 ALA A O 1
ATOM 1737 N N . SER A 1 229 ? 2.542 -11.035 -5.127 1.00 81.75 229 SER A N 1
ATOM 1738 C CA . SER A 1 229 ? 2.916 -12.455 -5.119 1.00 81.75 229 SER A CA 1
ATOM 1739 C C . SER A 1 229 ? 2.725 -13.104 -6.494 1.00 81.75 229 SER A C 1
ATOM 1741 O O . SER A 1 229 ? 3.633 -13.772 -6.980 1.00 81.75 229 SER A O 1
ATOM 1743 N N . VAL A 1 230 ? 1.570 -12.896 -7.139 1.00 82.62 230 VAL A N 1
ATOM 1744 C CA . VAL A 1 230 ? 1.255 -13.433 -8.478 1.00 82.62 230 VAL A CA 1
ATOM 1745 C C . VAL A 1 230 ? 2.295 -12.993 -9.507 1.00 82.62 230 VAL A C 1
ATOM 1747 O O . VAL A 1 230 ? 2.758 -13.814 -10.298 1.00 82.62 230 VAL A O 1
ATOM 1750 N N . GLU A 1 231 ? 2.712 -11.728 -9.462 1.00 78.75 231 GLU A N 1
ATOM 1751 C CA . GLU A 1 231 ? 3.717 -11.182 -10.374 1.00 78.75 231 GLU A CA 1
ATOM 1752 C C . GLU A 1 231 ? 5.054 -11.938 -10.284 1.00 78.75 231 GLU A C 1
ATOM 1754 O O . GLU A 1 231 ? 5.647 -12.265 -11.314 1.00 78.75 231 GLU A O 1
ATOM 1759 N N . LYS A 1 232 ? 5.513 -12.287 -9.073 1.00 78.56 232 LYS A N 1
ATOM 1760 C CA . LYS A 1 232 ? 6.783 -13.018 -8.895 1.00 78.56 232 LYS A CA 1
ATOM 1761 C C . LYS A 1 232 ? 6.745 -14.431 -9.460 1.00 78.56 232 LYS A C 1
ATOM 1763 O O . LYS A 1 232 ? 7.774 -14.918 -9.915 1.00 78.56 232 LYS A O 1
ATOM 1768 N N . TRP A 1 233 ? 5.578 -15.066 -9.483 1.00 79.00 233 TRP A N 1
ATOM 1769 C CA . TRP A 1 233 ? 5.416 -16.378 -10.109 1.00 79.00 233 TRP A CA 1
ATOM 1770 C C . TRP A 1 233 ? 5.302 -16.293 -11.630 1.00 79.00 233 TRP A C 1
ATOM 1772 O O . TRP A 1 233 ? 5.817 -17.157 -12.335 1.00 79.00 233 TRP A O 1
ATOM 1782 N N . ALA A 1 234 ? 4.656 -15.244 -12.142 1.00 81.00 234 ALA A N 1
ATOM 1783 C CA . ALA A 1 234 ? 4.530 -15.008 -13.576 1.00 81.00 234 ALA A CA 1
ATOM 1784 C C . ALA A 1 234 ? 5.870 -14.612 -14.224 1.00 81.00 234 ALA A C 1
ATOM 1786 O O . ALA A 1 234 ? 6.141 -15.006 -15.362 1.00 81.00 234 ALA A O 1
ATOM 1787 N N . TYR A 1 235 ? 6.713 -13.878 -13.488 1.00 79.75 235 TYR A N 1
ATOM 1788 C CA . TYR A 1 235 ? 7.997 -13.340 -13.951 1.00 79.75 235 TYR A CA 1
ATOM 1789 C C . TYR A 1 235 ? 9.147 -13.593 -12.957 1.00 79.75 235 TYR A C 1
ATOM 1791 O O . TYR A 1 235 ? 9.782 -12.645 -12.482 1.00 79.75 235 TYR A O 1
ATOM 1799 N N . PRO A 1 236 ? 9.469 -14.856 -12.630 1.00 78.00 236 PRO A N 1
ATOM 1800 C CA . PRO A 1 236 ? 10.482 -15.172 -11.619 1.00 78.00 236 PRO A CA 1
ATOM 1801 C C . PRO A 1 236 ? 11.866 -14.623 -11.987 1.00 78.00 236 PRO A C 1
ATOM 1803 O O . PRO A 1 236 ? 12.578 -14.127 -11.113 1.00 78.00 236 PRO A O 1
ATOM 1806 N N . GLN A 1 237 ? 12.183 -14.585 -13.286 1.00 76.94 237 GLN A N 1
ATOM 1807 C CA . GLN A 1 237 ? 13.451 -14.084 -13.820 1.00 76.94 237 GLN A CA 1
ATOM 1808 C C . GLN A 1 237 ? 13.706 -12.596 -13.535 1.00 76.94 237 GLN A C 1
ATOM 1810 O O . GLN A 1 237 ? 14.828 -12.111 -13.650 1.00 76.94 237 GLN A O 1
ATOM 1815 N N . TRP A 1 238 ? 12.678 -11.828 -13.155 1.00 78.44 238 TRP A N 1
ATOM 1816 C CA . TRP A 1 238 ? 12.862 -10.425 -12.767 1.00 78.44 238 TRP A CA 1
ATOM 1817 C C . TRP A 1 238 ? 13.613 -10.272 -11.441 1.00 78.44 238 TRP A C 1
ATOM 1819 O O . TRP A 1 238 ? 14.075 -9.173 -11.124 1.00 78.44 238 TRP A O 1
ATOM 1829 N N . THR A 1 239 ? 13.765 -11.360 -10.684 1.00 77.00 239 THR A N 1
ATOM 1830 C CA . THR A 1 239 ? 14.527 -11.396 -9.432 1.00 77.00 239 THR A CA 1
ATOM 1831 C C . THR A 1 239 ? 16.010 -11.708 -9.671 1.00 77.00 239 THR A C 1
ATOM 1833 O O . THR A 1 239 ? 16.849 -11.287 -8.873 1.00 77.00 239 THR A O 1
ATOM 1836 N N . ASP A 1 240 ? 16.362 -12.355 -10.788 1.00 79.50 240 ASP A N 1
ATOM 1837 C CA . ASP A 1 240 ? 17.723 -12.838 -11.076 1.00 79.50 240 ASP A CA 1
ATOM 1838 C C . ASP A 1 240 ? 18.789 -11.735 -11.003 1.00 79.50 240 ASP A C 1
ATOM 1840 O O . ASP A 1 240 ? 19.809 -11.937 -10.339 1.00 79.50 240 ASP A O 1
ATOM 1844 N N . PRO A 1 241 ? 18.586 -10.533 -11.584 1.00 80.12 241 PRO A N 1
ATOM 1845 C CA . PRO A 1 241 ? 19.598 -9.484 -11.502 1.00 80.12 241 PRO A CA 1
ATOM 1846 C C . PRO A 1 241 ? 19.814 -8.977 -10.074 1.00 80.12 241 PRO A C 1
ATOM 1848 O O . PRO A 1 241 ? 20.923 -8.583 -9.714 1.00 80.12 241 PRO A O 1
ATOM 1851 N N . LEU A 1 242 ? 18.760 -8.985 -9.249 1.00 79.00 242 LEU A N 1
ATOM 1852 C CA . LEU A 1 242 ? 18.846 -8.579 -7.851 1.00 79.00 242 LEU A CA 1
ATOM 1853 C C . LEU A 1 242 ? 19.622 -9.618 -7.036 1.00 79.00 242 LEU A C 1
ATOM 1855 O O . LEU A 1 242 ? 20.485 -9.234 -6.249 1.00 79.00 242 LEU A O 1
ATOM 1859 N N . LEU A 1 243 ? 19.374 -10.912 -7.262 1.00 82.44 243 LEU A N 1
ATOM 1860 C CA . LEU A 1 243 ? 20.124 -12.003 -6.627 1.00 82.44 243 LEU A CA 1
ATOM 1861 C C . LEU A 1 243 ? 21.589 -12.011 -7.069 1.00 82.44 243 LEU A C 1
ATOM 1863 O O . LEU A 1 243 ? 22.476 -12.164 -6.232 1.00 82.44 243 LEU A O 1
ATOM 1867 N N . ALA A 1 244 ? 21.858 -11.748 -8.350 1.00 83.62 244 ALA A N 1
ATOM 1868 C CA . ALA A 1 244 ? 23.216 -11.594 -8.864 1.00 83.62 244 ALA A CA 1
ATOM 1869 C C . ALA A 1 244 ? 23.938 -10.391 -8.230 1.00 83.62 244 ALA A C 1
ATOM 1871 O O . ALA A 1 244 ? 25.105 -10.489 -7.853 1.00 83.62 244 ALA A O 1
ATOM 1872 N N . ALA A 1 245 ? 23.245 -9.258 -8.066 1.00 85.62 245 ALA A N 1
ATOM 1873 C CA . ALA A 1 245 ? 23.804 -8.058 -7.443 1.00 85.62 245 ALA A CA 1
ATOM 1874 C C . ALA A 1 245 ? 23.955 -8.176 -5.915 1.00 85.62 245 ALA A C 1
ATOM 1876 O O . ALA A 1 245 ? 24.790 -7.485 -5.322 1.00 85.62 245 ALA A O 1
ATOM 1877 N N . LYS A 1 246 ? 23.137 -9.015 -5.267 1.00 86.69 246 LYS A N 1
ATOM 1878 C CA . LYS A 1 246 ? 23.099 -9.230 -3.813 1.00 86.69 246 LYS A CA 1
ATOM 1879 C C . LYS A 1 246 ? 23.061 -10.728 -3.473 1.00 86.69 246 LYS A C 1
ATOM 1881 O O . LYS A 1 246 ? 22.068 -11.195 -2.911 1.00 86.69 246 LYS A O 1
ATOM 1886 N N . PRO A 1 247 ? 24.154 -11.480 -3.714 1.00 84.12 247 PRO A N 1
ATOM 1887 C CA . PRO A 1 247 ? 24.171 -12.932 -3.517 1.00 84.12 247 PRO A CA 1
ATOM 1888 C C . PRO A 1 247 ? 23.838 -13.361 -2.087 1.00 84.12 247 PRO A C 1
ATOM 1890 O O . PRO A 1 247 ? 23.325 -14.452 -1.870 1.00 84.12 247 PRO A O 1
ATOM 1893 N N . GLN A 1 248 ? 24.065 -12.492 -1.097 1.00 86.88 248 GLN A N 1
ATOM 1894 C CA . GLN A 1 248 ? 23.745 -12.751 0.309 1.00 86.88 248 GLN A CA 1
ATOM 1895 C C . GLN A 1 248 ? 22.245 -12.998 0.547 1.00 86.88 248 GLN A C 1
ATOM 1897 O O . GLN A 1 248 ? 21.892 -13.655 1.524 1.00 86.88 248 GLN A O 1
ATOM 1902 N N . MET A 1 249 ? 21.362 -12.514 -0.336 1.00 82.75 249 MET A N 1
ATOM 1903 C CA . MET A 1 249 ? 19.914 -12.744 -0.245 1.00 82.75 249 MET A CA 1
ATOM 1904 C C . MET A 1 249 ? 19.532 -14.219 -0.415 1.00 82.75 249 MET A C 1
ATOM 1906 O O . MET A 1 249 ? 18.496 -14.633 0.094 1.00 82.75 249 MET A O 1
ATOM 1910 N N . THR A 1 250 ? 20.381 -15.018 -1.068 1.00 80.44 250 THR A N 1
ATOM 1911 C CA . THR A 1 250 ? 20.180 -16.469 -1.225 1.00 80.44 250 THR A CA 1
ATOM 1912 C C . THR A 1 250 ? 20.441 -17.254 0.063 1.00 80.44 250 THR A C 1
ATOM 1914 O O . THR A 1 250 ? 20.187 -18.453 0.113 1.00 80.44 250 THR A O 1
ATOM 1917 N N . MET A 1 251 ? 20.986 -16.608 1.105 1.00 83.06 251 MET A N 1
ATOM 1918 C CA . MET A 1 251 ? 21.390 -17.252 2.362 1.00 83.06 251 MET A CA 1
ATOM 1919 C C . MET A 1 251 ? 22.294 -18.487 2.158 1.00 83.06 251 MET A C 1
ATOM 1921 O O . MET A 1 251 ? 22.287 -19.407 2.971 1.00 83.06 251 MET A O 1
ATOM 1925 N N . GLY A 1 252 ? 23.092 -18.499 1.083 1.00 77.75 252 GLY A N 1
ATOM 1926 C CA . GLY A 1 252 ? 24.012 -19.591 0.751 1.00 77.75 252 GLY A CA 1
ATOM 1927 C C . GLY A 1 252 ? 23.430 -20.669 -0.167 1.00 77.75 252 GLY A C 1
ATOM 1928 O O . GLY A 1 252 ? 24.145 -21.617 -0.490 1.00 77.75 252 GLY A O 1
ATOM 1929 N N . ALA A 1 253 ? 22.176 -20.536 -0.608 1.00 74.12 253 ALA A N 1
ATOM 1930 C CA . ALA A 1 253 ? 21.630 -21.371 -1.671 1.00 74.12 253 ALA A CA 1
ATOM 1931 C C . ALA A 1 253 ? 22.262 -21.004 -3.031 1.00 74.12 253 ALA A C 1
ATOM 1933 O O . ALA A 1 253 ? 22.530 -19.825 -3.281 1.00 74.12 253 ALA A O 1
ATOM 1934 N N . PRO A 1 254 ? 22.517 -21.984 -3.916 1.00 68.62 254 PRO A N 1
ATOM 1935 C CA . PRO A 1 254 ? 22.909 -21.679 -5.285 1.00 68.62 254 PRO A CA 1
ATOM 1936 C C . PRO A 1 254 ? 21.774 -20.912 -5.996 1.00 68.62 254 PRO A C 1
ATOM 1938 O O . PRO A 1 254 ? 20.606 -21.199 -5.718 1.00 68.62 254 PRO A O 1
ATOM 1941 N N . PRO A 1 255 ? 22.108 -19.926 -6.850 1.00 59.72 255 PRO A N 1
ATOM 1942 C CA . PRO A 1 255 ? 21.127 -19.200 -7.652 1.00 59.72 255 PRO A CA 1
ATOM 1943 C C . PRO A 1 255 ? 20.441 -20.097 -8.688 1.00 59.72 255 PRO A C 1
ATOM 1945 O O . PRO A 1 255 ? 21.078 -21.076 -9.147 1.00 59.72 255 PRO A O 1
#

pLDDT: mean 81.12, std 19.6, range [29.52, 98.75]

Organism: NCBI:txid582667

Secondary structure (DSSP, 8-state):
------SSS-S---S--------HHHHHHHHHHHHHHHHT---------SSS---TT-PPPPHHHHS-HHHHHHHHHHHHHHHHHHHHHTSHHHHHHHHHHHHHHHHHHHTHHHHHHHHHHHHHHHHHHH-SEESEEEEE---THHHHHHHHHHHHTSSGGGHHHHHHHHHHHHHHHHHHH-HHHHTT-HHHHHHHHHHHHHHTT---TT--HHHHHHHHHHHHHHHHHHHHHH-GGGSHHHHHH-GGGGTT---